Protein AF-A0A0K0DJY2-F1 (afdb_monomer)

InterPro domains:
  IPR002164 Nucleosome assembly protein [PF00956] (74-112)
  IPR002164 Nucleosome assembly protein [PTHR11875] (18-111)
  IPR037231 NAP-like superfamily [SSF143113] (9-152)

Secondary structure (DSSP, 8-state):
--------------PPPGGGTTS-HHHHHHHHHHHHHHHHHHHHHHHHHHHHHHHHHHHHHHHHHHHHHHHHHHTTSTTHHHHHHHTSTTTTTT--HHHHHHHTT-----PPPTTS---SSTTSSS-S-GGGHHHHHIIIIIITT-THHHHTS-------S------S---------------------

Nearest PDB structures (foldseek):
  7mto-assembly1_A-2  TM=8.518E-01  e=1.429E-09  Homo sapiens
  2e50-assembly1_A  TM=8.050E-01  e=6.938E-09  Homo sapiens
  5day-assembly1_A  TM=8.029E-01  e=2.828E-07  Arabidopsis thaliana
  6jqv-assembly1_B  TM=7.915E-01  e=1.145E-06  Arabidopsis thaliana
  7un3-assembly1_C  TM=6.245E-01  e=5.680E-03  Homo sapiens

Radius of gyration: 33.03 Å; Cα contacts (8 Å, |Δi|>4): 58; chains: 1; bounding box: 63×79×89 Å

pLDDT: mean 71.7, std 19.75, range [36.09, 98.38]

Organism: Angiostrongylus cantonensis (NCBI:txid6313)

Sequence (189 aa):
MSTGEPATKKSKTEALPEHLSGIPEETKKVLIEIDTVQNEIDSLNEKASEEILKVEQKYNLLRRPQYEKRCEMIKKIPNFWCTAFLNHPQLSSIIDESEEQALAHLSNIEKGDSSSPLSFFEWLSENVDPAHDDIAEVIKDDMWPNPLQYYLLPEMEETGDDFEELIEDEEGLEEVDDEGGSDGEENDA

Mean predicted aligned error: 17.09 Å

Structure (mmCIF, N/CA/C/O backbone):
data_AF-A0A0K0DJY2-F1
#
_entry.id   AF-A0A0K0DJY2-F1
#
loop_
_atom_site.group_PDB
_atom_site.id
_atom_site.type_symbol
_atom_site.label_atom_id
_atom_site.label_alt_id
_atom_site.label_comp_id
_atom_site.label_asym_id
_atom_site.label_entity_id
_atom_site.label_seq_id
_atom_site.pdbx_PDB_ins_code
_atom_site.Cartn_x
_atom_site.Cartn_y
_atom_site.Cartn_z
_atom_site.occupancy
_atom_site.B_iso_or_equiv
_atom_site.auth_seq_id
_atom_site.auth_comp_id
_atom_site.auth_asym_id
_atom_site.auth_atom_id
_atom_site.pdbx_PDB_model_num
ATOM 1 N N . MET A 1 1 ? -0.921 23.552 7.298 1.00 36.62 1 MET A N 1
ATOM 2 C CA . MET A 1 1 ? -0.566 22.842 8.546 1.00 36.62 1 MET A CA 1
ATOM 3 C C . MET A 1 1 ? -1.745 22.945 9.502 1.00 36.62 1 MET A C 1
ATOM 5 O O . MET A 1 1 ? -1.837 23.910 10.247 1.00 36.62 1 MET A O 1
ATOM 9 N N . SER A 1 2 ? -2.700 22.020 9.388 1.00 38.81 2 SER A N 1
ATOM 10 C CA . SER A 1 2 ? -3.849 21.948 10.293 1.00 38.81 2 SER A CA 1
ATOM 11 C C . SER A 1 2 ? -3.507 20.936 11.378 1.00 38.81 2 SER A C 1
ATOM 13 O O . SER A 1 2 ? -3.409 19.741 11.112 1.00 38.81 2 SER A O 1
ATOM 15 N N . THR A 1 3 ? -3.205 21.430 12.571 1.00 39.38 3 THR A N 1
ATOM 16 C CA . THR A 1 3 ? -2.992 20.616 13.764 1.00 39.38 3 THR A CA 1
ATOM 17 C C . THR A 1 3 ? -4.333 20.010 14.168 1.00 39.38 3 THR A C 1
ATOM 19 O O . THR A 1 3 ? -5.177 20.704 14.730 1.00 39.38 3 THR A O 1
ATOM 22 N N . GLY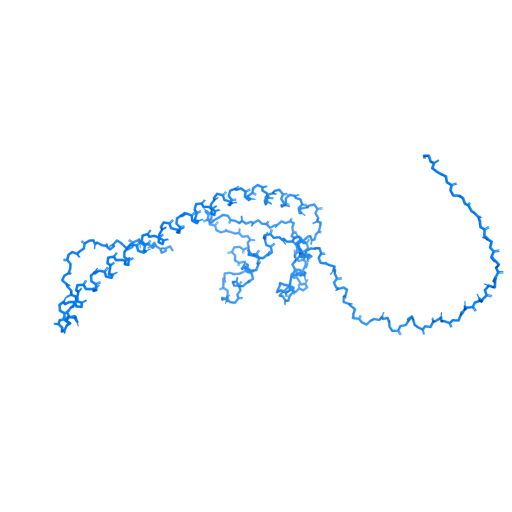 A 1 4 ? -4.547 18.734 13.851 1.00 38.50 4 GLY A N 1
ATOM 23 C CA . GLY A 1 4 ? -5.658 17.964 14.402 1.00 38.50 4 GLY A CA 1
ATOM 24 C C . GLY A 1 4 ? -5.405 17.713 15.883 1.00 38.50 4 GLY A C 1
ATOM 25 O O . GLY A 1 4 ? -4.655 16.809 16.241 1.00 38.50 4 GLY A O 1
ATOM 26 N N . GLU A 1 5 ? -5.976 18.553 16.743 1.00 36.09 5 GLU A N 1
ATOM 27 C CA . GLU A 1 5 ? -6.045 18.291 18.180 1.00 36.09 5 GLU A CA 1
ATOM 28 C C . GLU A 1 5 ? -6.798 16.972 18.431 1.00 36.09 5 GLU A C 1
ATOM 30 O O . GLU A 1 5 ? -7.874 16.768 17.859 1.00 36.09 5 GLU A O 1
ATOM 35 N N . PRO A 1 6 ? -6.309 16.082 19.314 1.00 41.38 6 PRO A N 1
ATOM 36 C CA . PRO A 1 6 ? -7.124 14.983 19.792 1.00 41.38 6 PRO A CA 1
ATOM 37 C C . PRO A 1 6 ? -8.189 15.567 20.722 1.00 41.38 6 PRO A C 1
ATOM 39 O O . PRO A 1 6 ? -7.884 16.208 21.734 1.00 41.38 6 PRO A O 1
ATOM 42 N N . ALA A 1 7 ? -9.455 15.362 20.363 1.00 43.91 7 ALA A N 1
ATOM 43 C CA . ALA A 1 7 ? -10.590 15.753 21.180 1.00 43.91 7 ALA A CA 1
ATOM 44 C C . ALA A 1 7 ? -10.550 14.991 22.512 1.00 43.91 7 ALA A C 1
ATOM 46 O O . ALA A 1 7 ? -11.035 13.871 22.645 1.00 43.91 7 ALA A O 1
ATOM 47 N N . THR A 1 8 ? -9.982 15.635 23.526 1.00 45.75 8 THR A N 1
ATOM 48 C CA . THR A 1 8 ? -10.087 15.240 24.926 1.00 45.75 8 THR A CA 1
ATOM 49 C C . THR A 1 8 ? -11.545 15.381 25.359 1.00 45.75 8 THR A C 1
ATOM 51 O O . THR A 1 8 ? -11.993 16.456 25.765 1.00 45.75 8 THR A O 1
ATOM 54 N N . LYS A 1 9 ? -12.323 14.296 25.288 1.00 47.84 9 LYS A N 1
ATOM 55 C CA . LYS A 1 9 ? -13.647 14.260 25.914 1.00 47.84 9 LYS A CA 1
ATOM 56 C C . LYS A 1 9 ? -13.528 13.790 27.357 1.00 47.84 9 LYS A C 1
ATOM 58 O O . LYS A 1 9 ? -13.400 12.622 27.690 1.00 47.84 9 LYS A O 1
ATOM 63 N N . LYS A 1 10 ? -13.506 14.829 28.185 1.00 46.41 10 LYS A N 1
ATOM 64 C CA . LYS A 1 10 ? -13.546 14.881 29.640 1.00 46.41 10 LYS A CA 1
ATOM 65 C C . LYS A 1 10 ? -14.592 13.925 30.211 1.00 46.41 10 LYS A C 1
ATOM 67 O O . LYS A 1 10 ? -15.755 13.972 29.826 1.00 46.41 10 LYS A O 1
ATOM 72 N N . SER A 1 11 ? -14.181 13.187 31.235 1.00 47.16 11 SER A N 1
ATOM 73 C CA . SER A 1 11 ? -15.045 12.660 32.286 1.00 47.16 11 SER A CA 1
ATOM 74 C C . SER A 1 11 ? -15.938 13.783 32.824 1.00 47.16 11 SER A C 1
ATOM 76 O O . SER A 1 11 ? -15.467 14.664 33.551 1.00 47.16 11 SER A O 1
ATOM 78 N N . LYS A 1 12 ? -17.214 13.787 32.437 1.00 44.16 12 LYS A N 1
ATOM 79 C CA . LYS A 1 12 ? -18.210 14.729 32.938 1.00 44.16 12 LYS A CA 1
ATOM 80 C C . LYS A 1 12 ? -19.395 13.930 33.452 1.00 44.16 12 LYS A C 1
ATOM 82 O O . LYS A 1 12 ? -20.110 13.285 32.699 1.00 44.16 12 LYS A O 1
ATOM 87 N N . THR A 1 13 ? -19.568 13.965 34.768 1.00 51.50 13 THR A N 1
ATOM 88 C CA . THR A 1 13 ? -20.833 13.659 35.432 1.00 51.50 13 THR A CA 1
ATOM 89 C C . THR A 1 13 ? -21.844 14.685 34.922 1.00 51.50 13 THR A C 1
ATOM 91 O O . THR A 1 13 ? -21.944 15.788 35.456 1.00 51.50 13 THR A O 1
ATOM 94 N N . GLU A 1 14 ? -22.486 14.391 33.797 1.00 48.84 14 GLU A N 1
ATOM 95 C CA . GLU A 1 14 ? -23.330 15.329 33.068 1.00 48.84 14 GLU A CA 1
ATOM 96 C C . GLU A 1 14 ? -24.769 14.824 33.113 1.00 48.84 14 GLU A C 1
ATOM 98 O O . GLU A 1 14 ? -25.059 13.682 32.763 1.00 48.84 14 GLU A O 1
ATOM 103 N N . ALA A 1 15 ? -25.661 15.665 33.635 1.00 59.16 15 ALA A N 1
ATOM 104 C CA . ALA A 1 15 ? -27.086 15.392 33.659 1.00 59.16 15 ALA A CA 1
ATOM 105 C C . ALA A 1 15 ? -27.570 15.018 32.249 1.00 59.16 15 ALA A C 1
ATOM 107 O O . ALA A 1 15 ? -27.196 15.671 31.273 1.00 59.16 15 ALA A O 1
ATOM 108 N N . LEU A 1 16 ? -28.392 13.967 32.166 1.00 57.66 16 LEU A N 1
ATOM 109 C CA . LEU A 1 16 ? -28.995 13.490 30.921 1.00 57.66 16 LEU A CA 1
ATOM 110 C C . LEU A 1 16 ? -29.594 14.674 30.132 1.00 57.66 16 LEU A C 1
ATOM 112 O O . LEU A 1 16 ? -30.302 15.491 30.727 1.00 57.66 16 LEU A O 1
ATOM 116 N N . PRO A 1 17 ? -29.327 14.785 28.819 1.00 67.38 17 PRO A N 1
ATOM 117 C CA . PRO A 1 17 ? -29.752 15.932 28.020 1.00 67.38 17 PRO A CA 1
ATOM 118 C C . PRO A 1 17 ? -31.276 16.152 28.072 1.00 67.38 17 PRO A C 1
ATOM 120 O O . PRO A 1 17 ? -32.047 15.192 28.055 1.00 67.38 17 PRO A O 1
ATOM 123 N N . GLU A 1 18 ? -31.717 17.420 28.103 1.00 62.16 18 GLU A N 1
ATOM 124 C CA . GLU A 1 18 ? -33.113 17.839 28.379 1.00 62.16 18 GLU A CA 1
ATOM 125 C C . GLU A 1 18 ? -34.179 17.161 27.494 1.00 62.16 18 GLU A C 1
ATOM 127 O O . GLU A 1 18 ? -35.322 16.978 27.922 1.00 62.16 18 GLU A O 1
ATOM 132 N N . HIS A 1 19 ? -33.809 16.721 26.286 1.00 68.50 19 HIS A N 1
ATOM 133 C CA . HIS A 1 19 ? -34.694 15.999 25.365 1.00 68.50 19 HIS A CA 1
ATOM 134 C C . HIS A 1 19 ? -35.127 14.604 25.862 1.00 68.50 19 HIS A C 1
ATOM 136 O O . HIS A 1 19 ? -36.096 14.048 25.351 1.00 68.50 19 HIS A O 1
ATOM 142 N N . LEU A 1 20 ? -34.457 14.046 26.877 1.00 63.00 20 LEU A N 1
ATOM 143 C CA . LEU A 1 20 ? -34.788 12.755 27.497 1.00 63.00 20 LEU A CA 1
ATOM 144 C C . LEU A 1 20 ? -35.737 12.905 28.706 1.00 63.00 20 LEU A C 1
ATOM 146 O O . LEU A 1 20 ? -36.032 11.925 29.393 1.00 63.00 20 LEU A O 1
ATOM 150 N N . SER A 1 21 ? -36.222 14.121 28.994 1.00 66.50 21 SER A N 1
ATOM 151 C CA . SER A 1 21 ? -37.055 14.434 30.170 1.00 66.50 21 SER A CA 1
ATOM 152 C C . SER A 1 21 ? -38.396 13.685 30.224 1.00 66.50 21 SER A C 1
ATOM 154 O O . SER A 1 21 ? -38.937 13.504 31.313 1.00 66.50 21 SER A O 1
ATOM 156 N N . GLY A 1 22 ? -38.900 13.191 29.087 1.00 76.19 22 GLY A N 1
ATOM 157 C CA . GLY A 1 22 ? -40.121 12.375 28.990 1.00 76.19 22 GLY A CA 1
ATOM 158 C C . GLY A 1 22 ? -39.898 10.859 28.912 1.00 76.19 22 GLY A C 1
ATOM 159 O O . GLY A 1 22 ? -40.861 10.112 28.747 1.00 76.19 22 GLY A O 1
ATOM 160 N N . ILE A 1 23 ? -38.650 10.390 28.986 1.00 81.31 23 ILE A N 1
ATOM 161 C CA . ILE A 1 23 ? -38.315 8.973 28.812 1.00 81.31 23 ILE A CA 1
ATOM 162 C C . ILE A 1 23 ? -38.462 8.223 30.145 1.00 81.31 23 ILE A C 1
ATOM 164 O O . ILE A 1 23 ? -38.009 8.739 31.175 1.00 81.31 23 ILE A O 1
ATOM 168 N N . PRO A 1 24 ? -39.056 7.010 30.150 1.00 89.75 24 PRO A N 1
ATOM 169 C CA . PRO A 1 24 ? -39.145 6.181 31.345 1.00 89.75 24 PRO A CA 1
ATOM 170 C C . PRO A 1 24 ? -37.776 5.976 31.998 1.00 89.75 24 PRO A C 1
ATOM 172 O O . PRO A 1 24 ? -36.778 5.746 31.317 1.00 89.75 24 PRO A O 1
ATOM 175 N N . GLU A 1 25 ? -37.735 6.015 33.328 1.00 86.12 25 GLU A N 1
ATOM 176 C CA . GLU A 1 25 ? -36.481 5.891 34.083 1.00 86.12 25 GLU A CA 1
ATOM 177 C C . GLU A 1 25 ? -35.744 4.578 33.785 1.00 86.12 25 GLU A C 1
ATOM 179 O O . GLU A 1 25 ? -34.518 4.537 33.733 1.00 86.12 25 GLU A O 1
ATOM 184 N N . GLU A 1 26 ? -36.501 3.521 33.496 1.00 89.12 26 GLU A N 1
ATOM 185 C CA . GLU A 1 26 ? -35.954 2.232 33.087 1.00 89.12 26 GLU A CA 1
ATOM 186 C C . GLU A 1 26 ? -35.217 2.310 31.745 1.00 89.12 26 GLU A C 1
ATOM 188 O O . GLU A 1 26 ? -34.114 1.793 31.603 1.00 89.12 26 GLU A O 1
ATOM 193 N N . THR A 1 27 ? -35.765 3.040 30.772 1.00 89.19 27 THR A N 1
ATOM 194 C CA . THR A 1 27 ? -35.109 3.251 29.477 1.00 89.19 27 THR A CA 1
ATOM 195 C C . THR A 1 27 ? -33.831 4.077 29.628 1.00 89.19 27 THR A C 1
ATOM 197 O O . THR A 1 27 ? -32.849 3.792 28.952 1.00 89.19 27 THR A O 1
ATOM 200 N N . LYS A 1 28 ? -33.788 5.059 30.540 1.00 86.38 28 LYS A N 1
ATOM 201 C CA . LYS A 1 28 ? -32.557 5.824 30.813 1.00 86.38 28 LYS A CA 1
ATOM 202 C C . LYS A 1 28 ? -31.442 4.945 31.376 1.00 86.38 28 LYS A C 1
ATOM 204 O O . LYS A 1 28 ? -30.298 5.109 30.968 1.00 86.38 28 LYS A O 1
ATOM 209 N N . LYS A 1 29 ? -31.764 4.007 32.274 1.00 89.81 29 LYS A N 1
ATOM 210 C CA . LYS A 1 29 ? -30.779 3.039 32.786 1.00 89.81 29 LYS A CA 1
ATOM 211 C C . LYS A 1 29 ? -30.217 2.174 31.666 1.00 89.81 29 LYS A C 1
ATOM 213 O O . LYS A 1 29 ? -29.003 2.085 31.536 1.00 89.81 29 LYS A O 1
ATOM 218 N N . VAL A 1 30 ? -31.088 1.633 30.812 1.00 93.25 30 VAL A N 1
ATOM 219 C CA . VAL A 1 30 ? -30.668 0.839 29.647 1.00 93.25 30 VAL A CA 1
ATOM 220 C C . VAL A 1 30 ? -29.765 1.654 28.715 1.00 93.25 30 VAL A C 1
ATOM 222 O O . VAL A 1 30 ? -28.767 1.136 28.232 1.00 93.25 30 VAL A O 1
ATOM 225 N N . LEU A 1 31 ? -30.053 2.940 28.492 1.00 89.62 31 LEU A N 1
ATOM 226 C CA . LEU A 1 31 ? -29.189 3.809 27.682 1.00 89.62 31 LEU A CA 1
ATOM 227 C C . LEU A 1 31 ? -27.795 4.008 28.300 1.00 89.62 31 LEU A C 1
ATOM 229 O O . LEU A 1 31 ? -26.814 4.018 27.563 1.00 89.62 31 LEU A O 1
ATOM 233 N N . ILE A 1 32 ? -27.692 4.132 29.627 1.00 90.06 32 ILE A N 1
ATOM 234 C CA . ILE A 1 32 ? -26.399 4.219 30.332 1.00 90.06 32 ILE A CA 1
ATOM 235 C C . ILE A 1 32 ? -25.623 2.900 30.213 1.00 90.06 32 ILE A C 1
ATOM 237 O O . ILE A 1 32 ? -24.408 2.905 30.014 1.00 90.06 32 ILE A O 1
ATOM 241 N N . GLU A 1 33 ? -26.314 1.764 30.313 1.00 95.25 33 GLU A N 1
ATOM 242 C CA . GLU A 1 33 ? -25.700 0.448 30.115 1.00 95.25 33 GLU A CA 1
ATOM 243 C C . GLU A 1 33 ? -25.197 0.277 28.675 1.00 95.25 33 GLU A C 1
ATOM 245 O O . GLU A 1 33 ? -24.072 -0.174 28.474 1.00 95.25 33 GLU A O 1
ATOM 250 N N . ILE A 1 34 ? -25.972 0.714 27.675 1.00 96.38 34 ILE A N 1
ATOM 251 C CA . ILE A 1 34 ? -25.544 0.728 26.268 1.00 96.38 34 ILE A CA 1
ATOM 252 C C . ILE A 1 34 ? -24.308 1.612 26.081 1.00 96.38 34 ILE A C 1
ATOM 254 O O . ILE A 1 34 ? -23.366 1.181 25.427 1.00 96.38 34 ILE A O 1
ATOM 258 N N . ASP A 1 35 ? -24.284 2.817 26.655 1.00 94.56 35 ASP A N 1
ATOM 259 C CA . ASP A 1 35 ? -23.118 3.708 26.581 1.00 94.56 35 ASP A CA 1
ATOM 260 C C . ASP A 1 35 ? -21.870 3.053 27.191 1.00 94.56 35 ASP A C 1
ATOM 262 O O . ASP A 1 35 ? -20.790 3.085 26.607 1.00 94.56 35 ASP A O 1
ATOM 266 N N . THR A 1 36 ? -22.034 2.359 28.320 1.00 95.38 36 THR A N 1
ATOM 267 C CA . THR A 1 36 ? -20.949 1.595 28.952 1.00 95.38 36 THR A CA 1
ATOM 268 C C . THR A 1 36 ? -20.398 0.528 28.004 1.00 95.38 36 THR A C 1
ATOM 270 O O . THR A 1 36 ? -19.189 0.464 27.796 1.00 95.38 36 THR A O 1
ATOM 273 N N . VAL A 1 37 ? -21.273 -0.258 27.370 1.00 98.06 37 VAL A N 1
ATOM 274 C CA . VAL A 1 37 ? -20.873 -1.279 26.387 1.00 98.06 37 VAL A CA 1
ATOM 275 C C . VAL A 1 37 ? -20.220 -0.651 25.149 1.00 98.06 37 VAL A C 1
ATOM 277 O O . VAL A 1 37 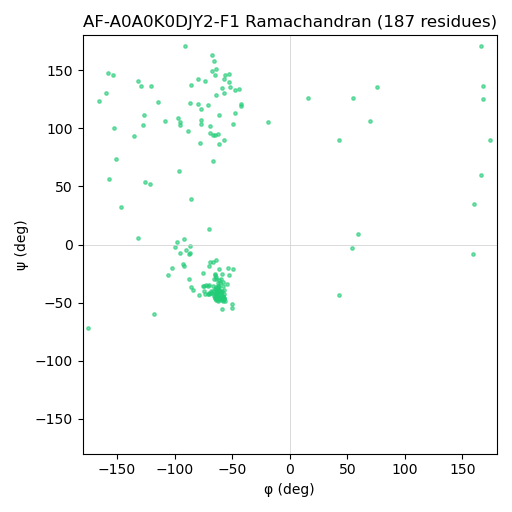? -19.232 -1.184 24.649 1.00 98.06 37 VAL A O 1
ATOM 280 N N . GLN A 1 38 ? -20.714 0.492 24.665 1.00 98.19 38 GLN A N 1
ATOM 281 C CA . GLN A 1 38 ? -20.117 1.194 23.523 1.00 98.19 38 GLN A CA 1
ATOM 282 C C . GLN A 1 38 ? -18.696 1.677 23.825 1.00 98.19 38 GLN A C 1
ATOM 284 O O . GLN A 1 38 ? -17.808 1.487 22.999 1.00 98.19 38 GLN A O 1
ATOM 289 N N . ASN A 1 39 ? -18.444 2.194 25.031 1.00 97.38 39 ASN A N 1
ATOM 290 C CA . ASN A 1 39 ? -17.091 2.562 25.457 1.00 97.38 39 ASN A CA 1
ATOM 291 C C . ASN A 1 39 ? -16.139 1.348 25.477 1.00 97.38 39 ASN A C 1
ATOM 293 O O . ASN A 1 39 ? -14.962 1.467 25.127 1.00 97.38 39 ASN A O 1
ATOM 297 N N . GLU A 1 40 ? -16.631 0.167 25.866 1.00 98.12 40 GLU A N 1
ATOM 298 C CA . GLU A 1 40 ? -15.846 -1.073 25.809 1.00 98.12 40 GLU A CA 1
ATOM 299 C C . GLU A 1 40 ? -15.549 -1.502 24.363 1.00 98.12 40 GLU A C 1
ATOM 301 O O . GLU A 1 40 ? -14.414 -1.878 24.060 1.00 98.12 40 GLU A O 1
ATOM 306 N N . ILE A 1 41 ? -16.532 -1.402 23.461 1.00 97.88 41 ILE A N 1
ATOM 307 C CA . ILE A 1 41 ? -16.368 -1.682 22.025 1.00 97.88 41 ILE A CA 1
ATOM 308 C C . ILE A 1 41 ? -15.336 -0.739 21.402 1.00 97.88 41 ILE A C 1
ATOM 310 O O . ILE A 1 41 ? -14.430 -1.199 20.705 1.00 97.88 41 ILE A O 1
ATOM 314 N N . ASP A 1 42 ? -15.419 0.557 21.688 1.00 98.00 42 ASP A N 1
ATOM 315 C CA . ASP A 1 42 ? -14.475 1.547 21.172 1.00 98.00 42 ASP A CA 1
ATOM 316 C C . ASP A 1 42 ? -13.050 1.268 21.669 1.00 98.00 42 ASP A C 1
ATOM 318 O O . ASP A 1 42 ? -12.104 1.298 20.879 1.00 98.00 42 ASP A O 1
ATOM 322 N N . SER A 1 43 ? -12.888 0.878 22.940 1.00 98.12 43 SER A N 1
ATOM 323 C CA . SER A 1 43 ? -11.584 0.462 23.476 1.00 98.12 43 SER A CA 1
ATOM 324 C C . SER A 1 43 ? -11.028 -0.786 22.779 1.00 98.12 43 SER A C 1
ATOM 326 O O . SER A 1 43 ? -9.816 -0.895 22.572 1.00 98.12 43 SER A O 1
ATOM 328 N N . LEU A 1 44 ? -11.883 -1.745 22.409 1.00 98.38 44 LEU A N 1
ATOM 329 C CA . LEU A 1 44 ? -11.468 -2.917 21.634 1.00 98.38 44 LEU A CA 1
ATOM 330 C C . LEU A 1 44 ? -11.063 -2.536 20.203 1.00 98.38 44 LEU A C 1
ATOM 332 O O . LEU A 1 44 ? -10.041 -3.025 19.721 1.00 98.38 44 LEU A O 1
ATOM 336 N N . ASN A 1 45 ? -11.806 -1.640 19.551 1.00 97.50 45 ASN A N 1
ATOM 337 C CA . ASN A 1 45 ? -11.487 -1.139 18.211 1.00 97.50 45 ASN A CA 1
ATOM 338 C C . ASN A 1 45 ? -10.157 -0.372 18.184 1.00 97.50 45 ASN A C 1
ATOM 340 O O . ASN A 1 45 ? -9.368 -0.538 17.250 1.00 97.50 45 ASN A O 1
ATOM 344 N N . GLU A 1 46 ? -9.875 0.427 19.215 1.00 98.19 46 GLU A N 1
ATOM 345 C CA . GLU A 1 46 ? -8.598 1.130 19.364 1.00 98.19 46 GLU A CA 1
ATOM 346 C C . GLU A 1 46 ? -7.435 0.137 19.493 1.00 98.19 46 GLU A C 1
ATOM 348 O O . GLU A 1 46 ? -6.471 0.211 18.730 1.00 98.19 46 GLU A O 1
ATOM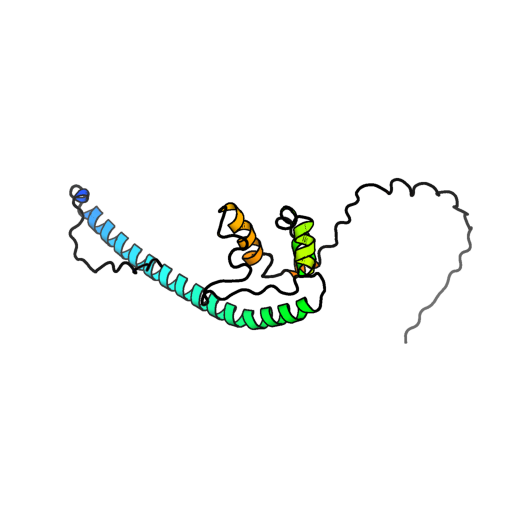 353 N N . LYS A 1 47 ? -7.562 -0.870 20.370 1.00 98.12 47 LYS A N 1
ATOM 354 C CA . LYS A 1 47 ? -6.546 -1.929 20.523 1.00 98.12 47 LYS A CA 1
ATOM 355 C C . LYS A 1 47 ? -6.310 -2.698 19.225 1.00 98.12 47 LYS A C 1
ATOM 357 O O . LYS A 1 47 ? -5.160 -2.924 18.854 1.00 98.12 47 LYS A O 1
ATOM 362 N N . ALA A 1 48 ? -7.376 -3.069 18.518 1.00 97.88 48 ALA A N 1
ATOM 363 C CA . ALA A 1 48 ? -7.268 -3.750 17.232 1.00 97.88 48 ALA A CA 1
ATOM 364 C C . ALA A 1 48 ? -6.534 -2.881 16.198 1.00 97.88 48 ALA A C 1
ATOM 366 O O . ALA A 1 48 ? -5.627 -3.359 15.517 1.00 97.88 48 ALA A O 1
ATOM 367 N N . SER A 1 49 ? -6.871 -1.591 16.127 1.00 96.88 49 SER A N 1
ATOM 368 C CA . SER A 1 49 ? -6.222 -0.637 15.222 1.00 96.88 49 SER A CA 1
ATOM 369 C C . SER A 1 49 ? -4.729 -0.481 15.533 1.00 96.88 49 SER A C 1
ATOM 371 O O . SER A 1 49 ? -3.902 -0.479 14.620 1.00 96.88 49 SER A O 1
ATOM 373 N N . GLU A 1 50 ? -4.351 -0.423 16.815 1.00 96.69 50 GLU A N 1
ATOM 374 C CA . GLU A 1 50 ? -2.945 -0.396 17.228 1.00 96.69 50 GLU A CA 1
ATOM 375 C C . GLU A 1 50 ? -2.184 -1.673 16.855 1.00 96.69 50 GLU A C 1
ATOM 377 O O . GLU A 1 50 ? -1.021 -1.605 16.450 1.00 96.69 50 GLU A O 1
ATOM 382 N N . GLU A 1 51 ? -2.793 -2.844 17.037 1.00 97.94 51 GLU A N 1
ATOM 383 C CA . GLU A 1 51 ? -2.169 -4.122 16.691 1.00 97.94 51 GLU A CA 1
ATOM 384 C C . GLU A 1 51 ? -1.957 -4.247 15.182 1.00 97.94 51 GLU A C 1
ATOM 386 O O . GLU A 1 51 ? -0.852 -4.594 14.753 1.00 97.94 51 GLU A O 1
ATOM 391 N N . ILE A 1 52 ? -2.960 -3.878 14.378 1.00 93.69 52 ILE A N 1
ATOM 392 C CA . ILE A 1 52 ? -2.849 -3.809 12.914 1.00 93.69 52 ILE A CA 1
ATOM 393 C C . ILE A 1 52 ? -1.702 -2.875 12.521 1.00 93.69 52 ILE A C 1
ATOM 395 O O . ILE A 1 52 ? -0.843 -3.261 11.727 1.00 93.69 52 ILE A O 1
ATOM 399 N N . LEU A 1 53 ? -1.622 -1.685 13.124 1.00 87.44 53 LEU A N 1
ATOM 400 C CA . LEU A 1 53 ? -0.556 -0.727 12.836 1.00 87.44 53 LEU A CA 1
ATOM 401 C C . LEU A 1 53 ? 0.834 -1.280 13.189 1.00 87.44 53 LEU A C 1
ATOM 403 O O . LEU A 1 53 ? 1.768 -1.139 12.400 1.00 87.44 53 LEU A O 1
ATOM 407 N N . LYS A 1 54 ? 0.987 -1.943 14.342 1.00 92.88 54 LYS A N 1
ATOM 408 C CA . LYS A 1 54 ? 2.258 -2.570 14.758 1.00 92.88 54 LYS A CA 1
ATOM 409 C C . LYS A 1 54 ? 2.682 -3.676 13.788 1.00 92.88 54 LYS A C 1
ATOM 411 O O . LYS A 1 54 ? 3.865 -3.783 13.455 1.00 92.88 54 LYS A O 1
ATOM 416 N N . VAL A 1 55 ? 1.735 -4.491 13.323 1.00 93.50 55 VAL A N 1
ATOM 417 C CA . VAL A 1 55 ? 1.986 -5.533 12.316 1.00 93.50 55 VAL A CA 1
ATOM 418 C C . VAL A 1 55 ? 2.411 -4.904 10.989 1.00 93.50 55 VAL A C 1
ATOM 420 O O . VAL A 1 55 ? 3.440 -5.295 10.437 1.00 93.50 55 VAL A O 1
ATOM 423 N N . GLU A 1 56 ? 1.686 -3.893 10.517 1.00 82.56 56 GLU A N 1
ATOM 424 C CA . GLU A 1 56 ? 1.975 -3.195 9.263 1.00 82.56 56 GLU A CA 1
ATOM 425 C C . GLU A 1 56 ? 3.360 -2.528 9.297 1.00 82.56 56 GLU A C 1
ATOM 427 O O . GLU A 1 56 ? 4.170 -2.724 8.391 1.00 82.56 56 GLU A O 1
ATOM 432 N N . GLN A 1 57 ? 3.706 -1.830 10.385 1.00 78.19 57 GLN A N 1
ATOM 433 C CA . GLN A 1 57 ? 5.039 -1.250 10.596 1.00 78.19 57 GLN A CA 1
ATOM 434 C C . GLN A 1 57 ? 6.144 -2.313 10.565 1.00 78.19 57 GLN A C 1
ATOM 436 O O . GLN A 1 57 ? 7.150 -2.145 9.869 1.00 78.19 57 GLN A O 1
ATOM 441 N N . LYS A 1 58 ? 5.951 -3.434 11.274 1.00 92.69 58 LYS A N 1
ATOM 442 C CA . LYS A 1 58 ? 6.906 -4.550 11.285 1.00 92.69 58 LYS A CA 1
ATOM 443 C C . LYS A 1 58 ? 7.147 -5.085 9.873 1.00 92.69 58 LYS A C 1
ATOM 445 O O . LYS A 1 58 ? 8.299 -5.257 9.477 1.00 92.69 58 LYS A O 1
ATOM 450 N N . TYR A 1 59 ? 6.089 -5.352 9.110 1.00 90.12 59 TYR A N 1
ATOM 451 C CA . TYR A 1 59 ? 6.230 -5.901 7.761 1.00 90.12 59 TYR A CA 1
ATOM 452 C C . TYR A 1 59 ? 6.682 -4.866 6.733 1.00 90.12 59 TYR A C 1
ATOM 454 O O . TYR A 1 59 ? 7.321 -5.241 5.756 1.00 90.12 59 TYR A O 1
ATOM 462 N N . ASN A 1 60 ? 6.451 -3.572 6.950 1.00 76.81 60 ASN A N 1
ATOM 463 C CA . ASN A 1 60 ? 7.061 -2.518 6.140 1.00 76.81 60 ASN A CA 1
ATOM 464 C C . ASN A 1 60 ? 8.585 -2.506 6.278 1.00 76.81 60 ASN A C 1
ATOM 466 O O . ASN A 1 60 ? 9.281 -2.512 5.263 1.00 76.81 60 ASN A O 1
ATOM 470 N N . LEU A 1 61 ? 9.109 -2.615 7.502 1.00 81.75 61 LEU A N 1
ATOM 471 C CA . LEU A 1 61 ? 10.555 -2.720 7.734 1.00 81.75 61 LEU A CA 1
ATOM 472 C C . LEU A 1 61 ? 11.162 -3.973 7.089 1.00 81.75 61 LEU A C 1
ATOM 474 O O . LEU A 1 61 ? 12.252 -3.906 6.529 1.00 81.75 61 LEU A O 1
ATOM 478 N N . LEU A 1 62 ? 10.456 -5.108 7.138 1.00 88.25 62 LEU A N 1
ATOM 479 C CA . LEU A 1 62 ? 10.917 -6.357 6.521 1.00 88.25 62 LEU A CA 1
ATOM 480 C C . LEU A 1 62 ? 10.823 -6.340 4.986 1.00 88.25 62 LEU A C 1
ATOM 482 O O . LEU A 1 62 ? 11.688 -6.911 4.321 1.00 88.25 62 LEU A O 1
ATOM 486 N N . ARG A 1 63 ? 9.799 -5.686 4.417 1.00 89.56 63 ARG A N 1
ATOM 487 C CA . ARG A 1 63 ? 9.621 -5.533 2.963 1.00 89.56 63 ARG A CA 1
ATOM 488 C C . ARG A 1 63 ? 10.656 -4.590 2.355 1.00 89.56 63 ARG A C 1
ATOM 490 O O . ARG A 1 63 ? 11.117 -4.857 1.249 1.00 89.56 63 ARG A O 1
ATOM 497 N N . ARG A 1 64 ? 11.067 -3.535 3.070 1.00 82.00 64 ARG A N 1
ATOM 498 C CA . ARG A 1 64 ? 11.985 -2.505 2.554 1.00 82.00 64 ARG A CA 1
ATOM 499 C C . ARG A 1 64 ? 13.270 -3.057 1.909 1.00 82.00 64 ARG A C 1
ATOM 501 O O . ARG A 1 64 ? 13.466 -2.778 0.730 1.00 82.00 64 ARG A O 1
ATOM 508 N N . PRO A 1 65 ? 14.090 -3.903 2.568 1.00 87.88 65 PRO A N 1
ATOM 509 C CA . PRO A 1 65 ? 15.302 -4.439 1.939 1.00 87.88 65 PRO A CA 1
ATOM 510 C C . PRO A 1 65 ? 15.011 -5.344 0.731 1.00 87.88 65 PRO A C 1
ATOM 512 O O . PRO A 1 65 ? 15.846 -5.469 -0.162 1.00 87.88 65 PRO A O 1
ATOM 515 N N . GLN A 1 66 ? 13.834 -5.981 0.674 1.00 90.75 66 GLN A N 1
ATOM 516 C CA . GLN A 1 66 ? 13.438 -6.784 -0.486 1.00 90.75 66 GLN A CA 1
ATOM 517 C C . GLN A 1 66 ? 13.039 -5.897 -1.666 1.00 90.75 66 GLN A C 1
ATOM 519 O O . GLN A 1 66 ? 13.419 -6.193 -2.797 1.00 90.75 66 GLN A O 1
ATOM 524 N N . TYR A 1 67 ? 12.329 -4.795 -1.411 1.00 86.12 67 TYR A N 1
ATOM 525 C CA . TYR A 1 67 ? 12.023 -3.806 -2.441 1.00 86.12 67 TYR A CA 1
ATOM 526 C C . TYR A 1 67 ? 13.283 -3.122 -2.961 1.00 86.12 67 TYR A C 1
ATOM 528 O O . TYR A 1 67 ? 13.455 -3.058 -4.171 1.00 86.12 67 TYR A O 1
ATOM 536 N N . GLU A 1 68 ? 14.205 -2.721 -2.083 1.00 82.44 68 GLU A N 1
ATOM 537 C CA . GLU A 1 68 ? 15.511 -2.177 -2.480 1.00 82.44 68 GLU A CA 1
ATOM 538 C C . GLU A 1 68 ? 16.263 -3.172 -3.383 1.00 82.44 68 GLU A C 1
ATOM 540 O O . GLU A 1 68 ? 16.694 -2.828 -4.484 1.00 82.44 68 GLU A O 1
ATOM 545 N N . LYS A 1 69 ? 16.336 -4.451 -2.984 1.00 92.00 69 LYS A N 1
ATOM 546 C CA . LYS A 1 69 ? 16.945 -5.507 -3.805 1.00 92.00 69 LYS A CA 1
ATOM 547 C C . LYS A 1 69 ? 16.245 -5.672 -5.158 1.00 92.00 69 LYS A C 1
ATOM 549 O O . LYS A 1 69 ? 16.923 -5.848 -6.167 1.00 92.00 69 LYS A O 1
ATOM 554 N N . ARG A 1 70 ? 14.909 -5.624 -5.193 1.00 94.56 70 ARG A N 1
ATOM 555 C CA . ARG A 1 70 ? 14.121 -5.700 -6.431 1.00 94.56 70 ARG A CA 1
ATOM 556 C C . ARG A 1 70 ? 14.433 -4.520 -7.353 1.00 94.56 70 ARG A C 1
ATOM 558 O O . ARG A 1 70 ? 14.671 -4.751 -8.533 1.00 94.56 70 ARG A O 1
ATOM 565 N N . CYS A 1 71 ? 14.498 -3.298 -6.827 1.00 86.19 71 CYS A N 1
ATOM 566 C CA . CYS A 1 71 ? 14.858 -2.097 -7.586 1.00 86.19 71 CYS A CA 1
ATOM 567 C C . CYS A 1 71 ? 16.247 -2.230 -8.231 1.00 86.19 71 CYS A C 1
ATOM 569 O O . CYS A 1 71 ? 16.400 -1.976 -9.422 1.00 86.19 71 CYS A O 1
ATOM 571 N N . GLU A 1 72 ? 17.244 -2.732 -7.496 1.00 90.38 72 GLU A N 1
ATOM 572 C CA . GLU A 1 72 ? 18.590 -2.985 -8.040 1.00 90.38 72 GLU A CA 1
ATOM 573 C C . GLU A 1 72 ? 18.623 -4.055 -9.145 1.00 90.38 72 GLU A C 1
ATOM 575 O O . GLU A 1 72 ? 19.500 -4.039 -10.011 1.00 90.38 72 GLU A O 1
ATOM 580 N N . MET A 1 73 ? 17.687 -5.007 -9.129 1.00 93.50 73 MET A N 1
ATOM 581 C CA . MET A 1 73 ? 17.545 -5.997 -10.199 1.00 93.50 73 MET A CA 1
ATOM 582 C C . MET A 1 73 ? 16.831 -5.406 -11.415 1.00 93.50 73 MET A C 1
ATOM 584 O O . MET A 1 73 ? 17.303 -5.599 -12.532 1.00 93.50 73 MET A O 1
ATOM 588 N N . ILE A 1 74 ? 15.754 -4.648 -11.196 1.00 91.38 74 ILE A N 1
ATOM 589 C CA . ILE A 1 74 ? 14.974 -3.995 -12.255 1.00 91.38 74 ILE A CA 1
ATOM 590 C C . ILE A 1 74 ? 15.835 -3.016 -13.059 1.00 91.38 74 ILE A C 1
ATOM 592 O O . ILE A 1 74 ? 15.768 -3.037 -14.281 1.00 91.38 74 ILE A O 1
ATOM 596 N N . LYS A 1 75 ? 16.728 -2.247 -12.416 1.00 89.94 75 LYS A N 1
ATOM 597 C CA . LYS A 1 75 ? 17.662 -1.320 -13.095 1.00 89.94 75 LYS A CA 1
ATOM 598 C C . LYS A 1 75 ? 18.519 -1.973 -14.191 1.00 89.94 75 LYS A C 1
ATOM 600 O O . LYS A 1 75 ? 19.079 -1.272 -15.028 1.00 89.94 75 LYS A O 1
ATOM 605 N N . LYS A 1 76 ? 18.674 -3.301 -14.168 1.00 93.88 76 LYS A N 1
ATOM 606 C CA . LYS A 1 76 ? 19.462 -4.068 -15.149 1.00 93.88 76 LYS A CA 1
ATOM 607 C C . LYS A 1 76 ? 18.651 -4.479 -16.378 1.00 93.88 76 LYS A C 1
ATOM 609 O O . LYS A 1 76 ? 19.236 -5.020 -17.311 1.00 93.88 76 LYS A O 1
ATOM 614 N N . ILE A 1 77 ? 17.338 -4.267 -16.357 1.00 91.31 77 ILE A N 1
ATOM 615 C CA . ILE A 1 77 ? 16.405 -4.613 -17.424 1.00 91.31 77 ILE A CA 1
ATOM 616 C C . ILE A 1 77 ? 15.963 -3.298 -18.082 1.00 91.31 77 ILE A C 1
ATOM 618 O O . ILE A 1 77 ? 15.214 -2.533 -17.469 1.00 91.31 77 ILE A O 1
ATOM 622 N N . PRO A 1 78 ? 16.440 -2.992 -19.301 1.00 90.88 78 PRO A N 1
ATOM 623 C CA . PRO A 1 78 ? 15.972 -1.829 -20.048 1.00 90.88 78 PRO A CA 1
ATOM 624 C C . PRO A 1 78 ? 14.454 -1.872 -20.241 1.00 90.88 78 PRO A C 1
ATOM 626 O O . PRO A 1 78 ? 13.889 -2.950 -20.403 1.00 90.88 78 PRO A O 1
ATOM 629 N N . ASN A 1 79 ? 13.807 -0.706 -20.230 1.00 88.06 79 ASN A N 1
ATOM 630 C CA . ASN A 1 79 ? 12.368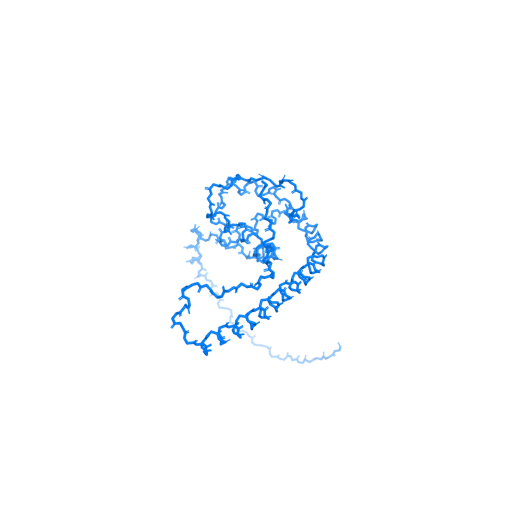 -0.532 -20.472 1.00 88.06 79 ASN A CA 1
ATOM 631 C C . ASN A 1 79 ? 11.418 -1.267 -19.513 1.00 88.06 79 ASN A C 1
ATOM 633 O O . ASN A 1 79 ? 10.215 -1.235 -19.740 1.00 88.06 79 ASN A O 1
ATOM 637 N N . PHE A 1 80 ? 11.903 -1.862 -18.416 1.00 93.31 80 PHE A N 1
ATOM 638 C CA . PHE A 1 80 ? 11.065 -2.666 -17.519 1.00 93.31 80 PHE A CA 1
ATOM 639 C C . PHE A 1 80 ? 9.776 -1.961 -17.085 1.00 93.31 80 PHE A C 1
ATOM 641 O O . PHE A 1 80 ? 8.690 -2.521 -17.202 1.00 93.31 80 PHE A O 1
ATOM 648 N N . TRP A 1 81 ? 9.892 -0.730 -16.581 1.00 90.50 81 TRP A N 1
ATOM 649 C CA . TRP A 1 81 ? 8.727 0.015 -16.107 1.00 90.50 81 TRP A CA 1
ATOM 650 C C . TRP A 1 81 ? 7.823 0.468 -17.249 1.00 90.50 81 TRP A C 1
ATOM 652 O O . TRP A 1 81 ? 6.612 0.415 -17.084 1.00 90.50 81 TRP A O 1
ATOM 662 N N . CYS A 1 82 ? 8.391 0.838 -18.401 1.00 88.25 82 CYS A N 1
ATOM 663 C CA . CYS A 1 82 ? 7.617 1.179 -19.593 1.00 88.25 82 CYS A CA 1
ATOM 664 C C . CYS A 1 82 ? 6.742 -0.007 -20.029 1.00 88.25 82 CYS A C 1
ATOM 666 O O . CYS A 1 82 ? 5.519 0.098 -20.024 1.00 88.25 82 CYS A O 1
ATOM 668 N N . THR A 1 83 ? 7.350 -1.176 -20.254 1.00 90.31 83 THR A N 1
ATOM 669 C CA . THR A 1 83 ? 6.637 -2.409 -20.617 1.00 90.31 83 THR A CA 1
ATOM 670 C C . THR A 1 83 ? 5.597 -2.797 -19.564 1.00 90.31 83 THR A C 1
ATOM 672 O O . THR A 1 83 ? 4.460 -3.110 -19.895 1.00 90.31 83 THR A O 1
ATOM 675 N N . ALA A 1 84 ? 5.945 -2.739 -18.273 1.00 91.50 84 ALA A N 1
ATOM 676 C CA . ALA A 1 84 ? 5.005 -3.082 -17.208 1.00 91.50 84 ALA A CA 1
ATOM 677 C C . ALA A 1 84 ? 3.795 -2.130 -17.159 1.00 91.50 84 ALA A C 1
ATOM 679 O O . ALA A 1 84 ? 2.688 -2.580 -16.876 1.00 91.50 84 ALA A O 1
ATOM 680 N N . PHE A 1 85 ? 3.987 -0.836 -17.427 1.00 89.19 85 PHE A N 1
ATOM 681 C CA . PHE A 1 85 ? 2.897 0.136 -17.448 1.00 89.19 85 PHE A CA 1
ATOM 682 C C . PHE A 1 85 ? 2.006 0.009 -18.684 1.00 89.19 85 PHE A C 1
ATOM 684 O O . PHE A 1 85 ? 0.785 0.019 -18.535 1.00 89.19 85 PHE A O 1
ATOM 691 N N . LEU A 1 86 ? 2.588 -0.188 -19.869 1.00 88.19 86 LEU A N 1
ATOM 692 C CA . LEU A 1 86 ? 1.835 -0.417 -21.109 1.00 88.19 86 LEU A CA 1
ATOM 693 C C . LEU A 1 86 ? 1.036 -1.728 -21.083 1.00 88.19 86 LEU A C 1
ATOM 695 O O . LEU A 1 86 ? -0.008 -1.833 -21.718 1.00 88.19 86 LEU A O 1
ATOM 699 N N . ASN A 1 87 ? 1.472 -2.705 -20.290 1.00 90.56 87 ASN A N 1
ATOM 700 C CA . ASN A 1 87 ? 0.749 -3.962 -20.110 1.00 90.56 87 ASN A CA 1
ATOM 701 C C . ASN A 1 87 ? -0.324 -3.906 -19.006 1.00 90.56 87 ASN A C 1
ATOM 703 O O . ASN A 1 87 ? -1.082 -4.865 -18.840 1.00 90.56 87 ASN A O 1
ATOM 707 N N . HIS A 1 88 ? -0.409 -2.824 -18.225 1.00 90.00 88 HIS A N 1
ATOM 708 C CA . HIS A 1 88 ? -1.424 -2.690 -17.182 1.00 90.00 88 HIS A CA 1
ATOM 709 C C . HIS A 1 88 ? -2.729 -2.103 -17.756 1.00 90.00 88 HIS A C 1
ATOM 711 O O . HIS A 1 88 ? -2.712 -0.955 -18.205 1.00 90.00 88 HIS A O 1
ATOM 717 N N . PRO A 1 89 ? -3.888 -2.793 -17.656 1.00 87.19 89 PRO A N 1
ATOM 718 C CA . PRO A 1 89 ? -5.122 -2.419 -18.363 1.00 87.19 89 PRO A CA 1
ATOM 719 C C . PRO A 1 89 ? -5.616 -0.986 -18.137 1.00 87.19 89 PRO A C 1
ATOM 721 O O . PRO A 1 89 ? -6.198 -0.386 -19.032 1.00 87.19 89 PRO A O 1
ATOM 724 N N . GLN A 1 90 ? -5.418 -0.446 -16.932 1.00 83.56 90 GLN A N 1
ATOM 725 C CA . GLN A 1 90 ? -5.847 0.920 -16.615 1.00 83.56 90 GLN A CA 1
ATOM 726 C C . GLN A 1 90 ? -4.785 1.967 -16.968 1.00 83.56 90 GLN A C 1
ATOM 728 O O . GLN A 1 90 ? -5.138 3.090 -17.299 1.00 83.56 90 GLN A O 1
ATOM 733 N N . LEU A 1 91 ? -3.494 1.613 -16.920 1.00 82.69 91 LEU A N 1
ATOM 734 C CA . LEU A 1 91 ? -2.415 2.591 -17.113 1.00 82.69 91 LEU A CA 1
ATOM 735 C C . LEU A 1 91 ? -2.099 2.764 -18.596 1.00 82.69 91 LEU A C 1
ATOM 737 O O . LEU A 1 91 ? -1.889 3.887 -19.039 1.00 82.69 91 LEU A O 1
ATOM 741 N N . SER A 1 92 ? -2.161 1.682 -19.372 1.00 84.31 92 SER A N 1
ATOM 742 C CA . SER A 1 92 ? -1.955 1.707 -20.820 1.00 84.31 92 SER A CA 1
ATOM 743 C C . SER A 1 92 ? -2.921 2.642 -21.542 1.00 84.31 92 SER A C 1
ATOM 745 O O . SER A 1 92 ? -2.532 3.330 -22.473 1.00 84.31 92 SER A O 1
ATOM 747 N N . SER A 1 93 ? -4.169 2.725 -21.070 1.00 79.19 93 SER A N 1
ATOM 748 C CA . SER A 1 93 ? -5.191 3.601 -21.652 1.00 79.19 93 SER A CA 1
ATOM 749 C C . SER A 1 93 ? -4.946 5.097 -21.431 1.00 79.19 93 SER A C 1
ATOM 751 O O . SER A 1 93 ? -5.602 5.921 -22.066 1.00 79.19 93 SER A O 1
ATOM 753 N N . ILE A 1 94 ? -4.045 5.439 -20.507 1.00 77.12 94 ILE A N 1
ATOM 754 C CA . ILE A 1 94 ? -3.776 6.815 -20.078 1.00 77.12 94 ILE A CA 1
ATOM 755 C C . ILE A 1 94 ? -2.448 7.315 -20.655 1.00 77.12 94 ILE A C 1
ATOM 757 O O . ILE A 1 94 ? -2.309 8.515 -20.845 1.00 77.12 94 ILE A O 1
ATOM 761 N N . ILE A 1 95 ? -1.510 6.407 -20.951 1.00 77.00 95 ILE A N 1
ATOM 762 C CA . ILE A 1 95 ? -0.177 6.735 -21.465 1.00 77.00 95 ILE A CA 1
ATOM 763 C C . ILE A 1 95 ? -0.255 7.027 -22.965 1.00 77.00 95 ILE A C 1
ATOM 765 O O . ILE A 1 95 ? -0.637 6.159 -23.750 1.00 77.00 95 ILE A O 1
ATOM 769 N N . ASP A 1 96 ? 0.145 8.232 -23.367 1.00 73.19 96 ASP A N 1
ATOM 770 C CA . ASP A 1 96 ? 0.293 8.604 -24.775 1.00 73.19 96 ASP A CA 1
ATOM 771 C C . ASP A 1 96 ? 1.712 8.347 -25.332 1.00 73.19 96 ASP A C 1
ATOM 773 O O . ASP A 1 96 ? 2.659 8.039 -24.604 1.00 73.19 96 ASP A O 1
ATOM 777 N N . GLU A 1 97 ? 1.881 8.483 -26.653 1.00 70.50 97 GLU A N 1
ATOM 778 C CA . GLU A 1 97 ? 3.160 8.237 -27.346 1.00 70.50 97 GLU A CA 1
ATOM 779 C C . GLU A 1 97 ? 4.300 9.141 -26.832 1.00 70.50 97 GLU A C 1
ATOM 781 O O . GLU A 1 97 ? 5.473 8.759 -26.837 1.00 70.50 97 GLU A O 1
ATOM 786 N N . SER A 1 98 ? 3.980 10.349 -26.354 1.00 69.38 98 SER A N 1
ATOM 787 C CA . SER A 1 98 ? 4.974 11.270 -25.799 1.00 69.38 98 SER A CA 1
ATOM 788 C C . SER A 1 98 ? 5.436 10.841 -24.404 1.00 69.38 98 SER A C 1
ATOM 790 O O . SER A 1 98 ? 6.621 10.959 -24.070 1.00 69.38 98 SER A O 1
ATOM 792 N N . GLU A 1 99 ? 4.523 10.288 -23.610 1.00 75.25 99 GLU A N 1
ATOM 793 C CA . GLU A 1 99 ? 4.779 9.750 -22.279 1.00 75.25 99 GLU A CA 1
ATOM 794 C C . GLU A 1 99 ? 5.519 8.413 -22.343 1.00 75.25 99 GLU A C 1
ATOM 796 O O . GLU A 1 99 ? 6.421 8.183 -21.537 1.00 75.25 99 GLU A O 1
ATOM 801 N N . GLU A 1 100 ? 5.241 7.572 -23.339 1.00 72.88 100 GLU A N 1
ATOM 802 C CA . GLU A 1 100 ? 5.984 6.332 -23.584 1.00 72.88 100 GLU A CA 1
ATOM 803 C C . GLU A 1 100 ? 7.485 6.601 -23.780 1.00 72.88 100 GLU A C 1
ATOM 805 O O . GLU A 1 100 ? 8.334 5.960 -23.149 1.00 72.88 100 GLU A O 1
ATOM 810 N N . GLN A 1 101 ? 7.833 7.609 -24.587 1.00 72.06 101 GLN A N 1
ATOM 811 C CA . GLN A 1 101 ? 9.229 8.007 -24.799 1.00 72.06 101 GLN A CA 1
ATOM 812 C C . GLN A 1 101 ? 9.893 8.481 -23.498 1.00 72.06 101 GLN A C 1
ATOM 814 O O . GLN A 1 101 ? 11.073 8.210 -23.261 1.00 72.06 101 GLN A O 1
ATOM 819 N N . ALA A 1 102 ? 9.149 9.158 -22.619 1.00 75.81 102 ALA A N 1
ATOM 820 C CA . ALA A 1 102 ? 9.649 9.542 -21.303 1.00 75.81 102 ALA A CA 1
ATOM 821 C C . ALA A 1 102 ? 9.825 8.321 -20.379 1.00 75.81 102 ALA A C 1
ATOM 823 O O . ALA A 1 102 ? 10.845 8.203 -19.690 1.00 75.81 102 ALA A O 1
ATOM 824 N N . LEU A 1 103 ? 8.873 7.385 -20.396 1.00 79.06 103 LEU A N 1
ATOM 825 C CA . LEU A 1 103 ? 8.898 6.148 -19.614 1.00 79.06 103 LEU A CA 1
ATOM 826 C C . LEU A 1 103 ? 10.018 5.197 -20.045 1.00 79.06 103 LEU A C 1
ATOM 828 O O . LEU A 1 103 ? 10.569 4.495 -19.195 1.00 79.06 103 LEU A O 1
ATOM 832 N N . ALA A 1 104 ? 10.432 5.212 -21.313 1.00 75.44 104 ALA A N 1
ATOM 833 C CA . ALA A 1 104 ? 11.591 4.454 -21.794 1.00 75.44 104 ALA A CA 1
ATOM 834 C C . ALA A 1 104 ? 12.897 4.829 -21.058 1.00 75.44 104 ALA A C 1
ATOM 836 O O . ALA A 1 104 ? 13.817 4.018 -20.933 1.00 75.44 104 ALA A O 1
ATOM 837 N N . HIS A 1 105 ? 12.978 6.042 -20.505 1.00 79.00 105 HIS A N 1
ATOM 838 C CA . HIS A 1 105 ? 14.115 6.491 -19.699 1.00 79.00 105 HIS A CA 1
ATOM 839 C C . HIS A 1 105 ? 13.971 6.192 -18.195 1.00 79.00 105 HIS A C 1
ATOM 841 O O . HIS A 1 105 ? 14.913 6.423 -17.424 1.00 79.00 105 HIS A O 1
ATOM 847 N N . LEU A 1 106 ? 12.829 5.655 -17.751 1.00 79.19 106 LEU A N 1
ATOM 848 C CA . LEU A 1 106 ? 12.555 5.363 -16.348 1.00 79.19 106 LEU A CA 1
ATOM 849 C C . LEU A 1 106 ? 13.270 4.082 -15.899 1.00 79.19 106 LEU A C 1
ATOM 851 O O . LEU A 1 106 ? 12.850 2.959 -16.169 1.00 79.19 106 LEU A O 1
ATOM 855 N N . SER A 1 107 ? 14.357 4.257 -15.151 1.00 73.12 107 SER A N 1
ATOM 856 C CA . SER A 1 107 ? 15.180 3.144 -14.655 1.00 73.12 107 SER A CA 1
ATOM 857 C C . SER A 1 107 ? 14.779 2.639 -13.267 1.00 73.12 107 SER A C 1
ATOM 859 O O . SER A 1 107 ? 15.173 1.539 -12.874 1.00 73.12 107 SER A O 1
ATOM 861 N N . ASN A 1 108 ? 14.028 3.430 -12.495 1.00 72.75 108 ASN A N 1
ATOM 862 C CA . ASN A 1 108 ? 13.676 3.094 -11.121 1.00 72.75 108 ASN A CA 1
ATOM 863 C C . ASN A 1 108 ? 12.425 3.840 -10.646 1.00 72.75 108 ASN A C 1
ATOM 865 O O . ASN A 1 108 ? 12.223 4.999 -10.998 1.00 72.75 108 ASN A O 1
ATOM 869 N N . ILE A 1 109 ? 11.654 3.188 -9.778 1.00 71.19 109 ILE A N 1
ATOM 870 C CA . ILE A 1 109 ? 10.555 3.776 -9.008 1.00 71.19 109 ILE A CA 1
ATOM 871 C C . ILE A 1 109 ? 10.796 3.380 -7.556 1.00 71.19 109 ILE A C 1
ATOM 873 O O . ILE A 1 109 ? 11.162 2.235 -7.289 1.00 71.19 109 ILE A O 1
ATOM 877 N N . GLU A 1 110 ? 10.622 4.310 -6.621 1.00 65.56 110 GLU A N 1
ATOM 878 C CA . GLU A 1 110 ? 10.809 4.071 -5.190 1.00 65.56 110 GLU A CA 1
ATOM 879 C C . GLU A 1 110 ? 9.622 4.620 -4.401 1.00 65.56 110 GLU A C 1
ATOM 881 O O . GLU A 1 110 ? 9.101 5.696 -4.693 1.00 65.56 110 GLU A O 1
ATOM 886 N N . LYS A 1 111 ? 9.198 3.885 -3.368 1.00 59.94 111 LYS A N 1
ATOM 887 C CA . LYS A 1 111 ? 8.194 4.371 -2.419 1.00 59.94 111 LYS A CA 1
ATOM 888 C C . LYS A 1 111 ? 8.854 5.365 -1.457 1.00 59.94 111 LYS A C 1
ATOM 890 O O . LYS A 1 111 ? 9.725 4.969 -0.686 1.00 59.94 111 LYS A O 1
ATOM 895 N N . GLY A 1 112 ? 8.422 6.625 -1.475 1.00 52.88 112 GLY A N 1
ATOM 896 C CA . GLY A 1 112 ? 8.858 7.638 -0.507 1.00 52.88 112 GLY A CA 1
ATOM 897 C C . GLY A 1 112 ? 8.239 7.433 0.884 1.00 52.88 112 GLY A C 1
ATOM 898 O O . GLY A 1 112 ? 7.060 7.097 0.997 1.00 52.88 112 GLY A O 1
ATOM 899 N N . ASP A 1 113 ? 9.024 7.645 1.946 1.00 49.34 113 ASP A N 1
ATOM 900 C CA . ASP A 1 113 ? 8.521 7.710 3.326 1.00 49.34 113 ASP A CA 1
ATOM 901 C C . ASP A 1 113 ? 7.901 9.093 3.605 1.00 49.34 113 ASP A C 1
ATOM 903 O O . ASP A 1 113 ? 8.433 10.127 3.204 1.00 49.34 113 ASP A O 1
ATOM 907 N N . SER A 1 114 ? 6.803 9.142 4.365 1.00 53.41 114 SER A N 1
ATOM 908 C CA . SER A 1 114 ? 6.018 10.361 4.648 1.00 53.41 114 SER A CA 1
ATOM 909 C C . SER A 1 114 ? 6.704 11.393 5.568 1.00 53.41 114 SER A C 1
ATOM 911 O O . SER A 1 114 ? 6.040 12.273 6.113 1.00 53.41 114 SER A O 1
ATOM 913 N N . SER A 1 115 ? 8.013 11.269 5.812 1.00 50.09 115 SER A N 1
ATOM 914 C CA . SER A 1 115 ? 8.781 12.074 6.778 1.00 50.09 115 SER A CA 1
ATOM 915 C C . SER A 1 115 ? 9.579 13.227 6.144 1.00 50.09 115 SER A C 1
ATOM 917 O O . SER A 1 115 ? 10.226 13.981 6.874 1.00 50.09 115 SER A O 1
ATOM 919 N N . SER A 1 116 ? 9.557 13.387 4.820 1.00 47.12 116 SER A N 1
A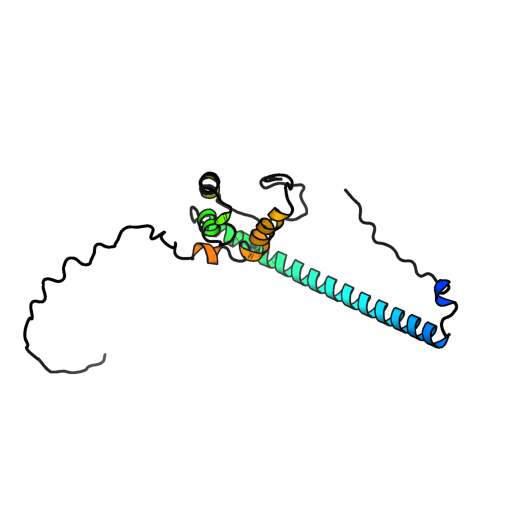TOM 920 C CA . SER A 1 116 ? 10.269 14.448 4.087 1.00 47.12 116 SER A CA 1
ATOM 921 C C . SER A 1 116 ? 9.300 15.325 3.275 1.00 47.12 116 SER A C 1
ATOM 923 O O . SER A 1 116 ? 8.415 14.766 2.627 1.00 47.12 116 SER A O 1
ATOM 925 N N . PRO A 1 117 ? 9.436 16.672 3.277 1.00 51.41 117 PRO A N 1
ATOM 926 C CA . PRO A 1 117 ? 8.687 17.539 2.362 1.00 51.41 117 PRO A CA 1
ATOM 927 C C . PRO A 1 117 ? 9.160 17.319 0.907 1.00 51.41 117 PRO A C 1
ATOM 929 O O . PRO A 1 117 ? 10.299 16.908 0.698 1.00 51.41 117 PRO A O 1
ATOM 932 N N . LEU A 1 118 ? 8.239 17.506 -0.046 1.00 49.53 118 LEU A N 1
ATOM 933 C CA . LEU A 1 118 ? 7.978 16.662 -1.232 1.00 49.53 118 LEU A CA 1
ATOM 934 C C . LEU A 1 118 ? 9.070 16.556 -2.340 1.00 49.53 118 LEU A C 1
ATOM 936 O O . LEU A 1 118 ? 9.930 17.417 -2.479 1.00 49.53 118 LEU A O 1
ATOM 940 N N . SER A 1 119 ? 8.986 15.457 -3.135 1.00 42.25 119 SER A N 1
ATOM 941 C CA . SER A 1 119 ? 9.238 15.327 -4.604 1.00 42.25 119 SER A CA 1
ATOM 942 C C . SER A 1 119 ? 9.324 13.857 -5.109 1.00 42.25 119 SER A C 1
ATOM 944 O O . SER A 1 119 ? 10.068 13.064 -4.542 1.00 42.25 119 SER A O 1
ATOM 946 N N . PHE A 1 120 ? 8.696 13.532 -6.259 1.00 45.12 120 PHE A N 1
ATOM 947 C CA . PHE A 1 120 ? 9.339 12.783 -7.386 1.00 45.12 120 PHE A CA 1
ATOM 948 C C . PHE A 1 120 ? 9.109 13.435 -8.785 1.00 45.12 120 PHE A C 1
ATOM 950 O O . PHE A 1 120 ? 9.502 12.982 -9.838 1.00 45.12 120 PHE A O 1
ATOM 957 N N . PHE A 1 121 ? 8.494 14.585 -8.789 1.00 43.12 121 PHE A N 1
ATOM 958 C CA . PHE A 1 121 ? 7.712 15.254 -9.830 1.00 43.12 121 PHE A CA 1
ATOM 959 C C . PHE A 1 121 ? 6.865 16.266 -9.040 1.00 43.12 121 PHE A C 1
ATOM 961 O O . PHE A 1 121 ? 6.193 17.050 -9.668 1.00 43.12 121 PHE A O 1
ATOM 968 N N . GLU A 1 122 ? 6.894 16.194 -7.684 1.00 42.50 122 GLU A N 1
ATOM 969 C CA . GLU A 1 122 ? 6.329 16.988 -6.565 1.00 42.50 122 GLU A CA 1
ATOM 970 C C . GLU A 1 122 ? 4.824 17.232 -6.587 1.00 42.50 122 GLU A C 1
ATOM 972 O O . GLU A 1 122 ? 4.222 17.815 -5.697 1.00 42.50 122 GLU A O 1
ATOM 977 N N . TRP A 1 123 ? 4.237 16.743 -7.647 1.00 48.91 123 TRP A N 1
ATOM 978 C CA . TRP A 1 123 ? 3.277 17.498 -8.395 1.00 48.91 123 TRP A CA 1
ATOM 979 C C . TRP A 1 123 ? 2.815 16.476 -9.433 1.00 48.91 123 TRP A C 1
ATOM 981 O O . TRP A 1 123 ? 1.742 15.916 -9.284 1.00 48.91 123 TRP A O 1
ATOM 991 N N . LEU A 1 124 ? 3.649 16.145 -10.416 1.00 44.59 124 LEU A N 1
ATOM 992 C CA . LEU A 1 124 ? 3.261 15.795 -11.794 1.00 44.59 124 LEU A CA 1
ATOM 993 C C . LEU A 1 124 ? 2.167 16.718 -12.363 1.00 44.59 124 LEU A C 1
ATOM 995 O O . LEU A 1 124 ? 2.310 17.203 -13.471 1.00 44.59 124 LEU A O 1
ATOM 999 N N . SER A 1 125 ? 1.132 17.057 -11.604 1.00 42.53 125 SER A N 1
ATOM 1000 C CA . SER A 1 125 ? 0.801 18.437 -11.288 1.00 42.53 125 SER A CA 1
ATOM 1001 C C . SER A 1 125 ? 0.056 18.523 -9.954 1.00 42.53 125 SER A C 1
ATOM 1003 O O . SER A 1 125 ? -0.677 17.593 -9.676 1.00 42.53 125 SER A O 1
ATOM 1005 N N . GLU A 1 126 ? 0.192 19.553 -9.099 1.00 47.44 126 GLU A N 1
ATOM 1006 C CA . GLU A 1 126 ? -0.676 19.696 -7.901 1.00 47.44 126 GLU A CA 1
ATOM 1007 C C . GLU A 1 126 ? -2.140 19.365 -8.284 1.00 47.44 126 GLU A C 1
ATOM 1009 O O . GLU A 1 126 ? -2.642 19.977 -9.225 1.00 47.44 126 GLU A O 1
ATOM 1014 N N . ASN A 1 127 ? -2.767 18.367 -7.635 1.00 52.78 127 ASN A N 1
ATOM 1015 C CA . ASN A 1 127 ? -4.096 17.795 -7.930 1.00 52.78 127 ASN A CA 1
ATOM 1016 C C . ASN A 1 127 ? -5.019 18.684 -8.784 1.00 52.78 127 ASN A C 1
ATOM 1018 O O . ASN A 1 127 ? -5.615 19.628 -8.260 1.00 52.78 127 ASN A O 1
ATOM 1022 N N . VAL A 1 128 ? -5.211 18.347 -10.064 1.00 51.38 128 VAL A N 1
ATOM 1023 C CA . VAL A 1 128 ? -6.232 19.023 -10.889 1.00 51.38 128 VAL A CA 1
ATOM 1024 C C . VAL A 1 128 ? -7.577 18.280 -10.865 1.00 51.38 128 VAL A C 1
ATOM 1026 O O . VAL A 1 128 ? -8.601 18.902 -11.133 1.00 51.38 128 VAL A O 1
ATOM 1029 N N . ASP A 1 129 ? -7.636 17.007 -10.446 1.00 49.19 129 ASP A N 1
ATOM 1030 C CA . ASP A 1 129 ? -8.908 16.276 -10.324 1.00 49.19 129 ASP A CA 1
ATOM 1031 C C . ASP A 1 129 ? -8.802 15.059 -9.372 1.00 49.19 129 ASP A C 1
ATOM 1033 O O . ASP A 1 129 ? -7.889 14.250 -9.554 1.00 49.19 129 ASP A O 1
ATOM 1037 N N . PRO A 1 130 ? -9.719 14.873 -8.396 1.00 52.53 130 PRO A N 1
ATOM 1038 C CA . PRO A 1 130 ? -9.874 13.628 -7.629 1.00 52.53 130 PRO A CA 1
ATOM 1039 C C . PRO A 1 130 ? -9.945 12.342 -8.469 1.00 52.53 130 PRO A C 1
ATOM 1041 O O . PRO A 1 130 ? -9.650 11.276 -7.946 1.00 52.53 130 PRO A O 1
ATOM 1044 N N . ALA A 1 131 ? -10.283 12.423 -9.761 1.00 49.75 131 ALA A N 1
ATOM 1045 C CA . ALA A 1 131 ? -10.227 11.286 -10.685 1.00 49.75 131 ALA A CA 1
ATOM 1046 C C . ALA A 1 131 ? -8.806 10.718 -10.923 1.00 49.75 131 ALA A C 1
ATOM 1048 O O . ALA A 1 131 ? -8.671 9.637 -11.485 1.00 49.75 131 ALA A O 1
ATOM 1049 N N . HIS A 1 132 ? -7.740 11.428 -10.525 1.00 54.22 132 HIS A N 1
ATOM 1050 C CA . HIS A 1 132 ? -6.348 10.974 -10.684 1.00 54.22 132 HIS A CA 1
ATOM 1051 C C . HIS A 1 132 ? -5.775 10.277 -9.437 1.00 54.22 132 HIS A C 1
ATOM 1053 O O . HIS A 1 132 ? -4.684 9.707 -9.526 1.00 54.22 132 HIS A O 1
ATOM 1059 N N . ASP A 1 133 ? -6.491 10.270 -8.301 1.00 62.41 133 ASP A N 1
ATOM 1060 C CA . ASP A 1 133 ? -6.114 9.426 -7.153 1.00 62.41 133 ASP A CA 1
ATOM 1061 C C . ASP A 1 133 ? -6.154 7.935 -7.544 1.00 62.41 133 ASP A C 1
ATOM 1063 O O . ASP A 1 133 ? -5.304 7.166 -7.097 1.00 62.41 133 ASP A O 1
ATOM 1067 N N . ASP A 1 134 ? -7.028 7.552 -8.483 1.00 71.94 134 ASP A N 1
ATOM 1068 C CA . ASP A 1 134 ? -7.158 6.182 -8.993 1.00 71.94 134 ASP A CA 1
ATOM 1069 C C . ASP A 1 134 ? -5.832 5.642 -9.565 1.00 71.94 134 ASP A C 1
ATOM 1071 O O . ASP A 1 134 ? -5.459 4.496 -9.320 1.00 71.94 134 ASP A O 1
ATOM 1075 N N . ILE A 1 135 ? -5.055 6.471 -10.274 1.00 76.25 135 ILE A N 1
ATOM 1076 C CA . ILE A 1 135 ? -3.761 6.061 -10.851 1.00 76.25 135 ILE A CA 1
ATOM 1077 C C . ILE A 1 135 ? -2.726 5.840 -9.747 1.00 76.25 135 ILE A C 1
ATOM 1079 O O . ILE A 1 135 ? -1.963 4.871 -9.779 1.00 76.25 135 ILE A O 1
ATOM 1083 N N . ALA A 1 136 ? -2.682 6.736 -8.761 1.00 75.19 136 ALA A N 1
ATOM 1084 C CA . ALA A 1 136 ? -1.769 6.605 -7.634 1.00 75.19 136 ALA A CA 1
ATOM 1085 C C . ALA A 1 136 ? -2.107 5.366 -6.791 1.00 75.19 136 ALA A C 1
ATOM 1087 O O . ALA A 1 136 ? -1.194 4.664 -6.348 1.00 75.19 136 ALA A O 1
ATOM 1088 N N . GLU A 1 137 ? -3.394 5.063 -6.614 1.00 81.62 137 GLU A N 1
ATOM 1089 C CA . GLU A 1 137 ? -3.877 3.840 -5.973 1.00 81.62 137 GLU A CA 1
ATOM 1090 C C . GLU A 1 137 ? -3.496 2.597 -6.777 1.00 81.62 137 GLU A C 1
ATOM 1092 O O . GLU A 1 137 ? -2.897 1.684 -6.215 1.00 81.62 137 GLU A O 1
ATOM 1097 N N . VAL A 1 138 ? -3.706 2.586 -8.096 1.00 86.25 138 VAL A N 1
ATOM 1098 C CA . VAL A 1 138 ? -3.276 1.490 -8.980 1.00 86.25 138 VAL A CA 1
ATOM 1099 C C . VAL A 1 138 ? -1.770 1.260 -8.881 1.00 86.25 138 VAL A C 1
ATOM 1101 O O . VAL A 1 138 ? -1.313 0.127 -8.710 1.00 86.25 138 VAL A O 1
ATOM 1104 N N . ILE A 1 139 ? -0.962 2.323 -8.928 1.00 85.19 139 ILE A N 1
ATOM 1105 C CA . ILE A 1 139 ? 0.489 2.176 -8.815 1.00 85.19 139 ILE A CA 1
ATOM 1106 C C . ILE A 1 139 ? 0.862 1.635 -7.430 1.00 85.19 139 ILE A C 1
ATOM 1108 O O . ILE A 1 139 ? 1.677 0.719 -7.327 1.00 85.19 139 ILE A O 1
ATOM 1112 N N . LYS A 1 140 ? 0.284 2.182 -6.358 1.00 82.69 140 LYS A N 1
ATOM 1113 C CA . LYS A 1 140 ? 0.631 1.843 -4.972 1.00 82.69 140 LYS A CA 1
ATOM 1114 C C . LYS A 1 140 ? 0.158 0.450 -4.557 1.00 82.69 140 LYS A C 1
ATOM 1116 O O . LYS A 1 140 ? 0.908 -0.251 -3.872 1.00 82.69 140 LYS A O 1
ATOM 1121 N N . ASP A 1 141 ? -1.061 0.082 -4.930 1.00 84.38 141 ASP A N 1
ATOM 1122 C CA . ASP A 1 141 ? -1.774 -1.082 -4.406 1.00 84.38 141 ASP A CA 1
ATOM 1123 C C . ASP A 1 141 ? -1.759 -2.277 -5.375 1.00 84.38 141 ASP A C 1
ATOM 1125 O O . ASP A 1 141 ? -1.874 -3.409 -4.906 1.00 84.38 141 ASP A O 1
ATOM 1129 N N . ASP A 1 142 ? -1.508 -2.065 -6.675 1.00 89.44 142 ASP A N 1
ATOM 1130 C CA . ASP A 1 142 ? -1.446 -3.138 -7.684 1.00 89.44 142 ASP A CA 1
ATOM 1131 C C . ASP A 1 142 ? -0.061 -3.269 -8.350 1.00 89.44 142 ASP A C 1
ATOM 1133 O O . ASP A 1 142 ? 0.628 -4.286 -8.194 1.00 89.44 142 ASP A O 1
ATOM 1137 N N . MET A 1 143 ? 0.426 -2.214 -9.014 1.00 90.12 143 MET A N 1
ATOM 1138 C CA . MET A 1 143 ? 1.707 -2.279 -9.735 1.00 90.12 143 MET A CA 1
ATOM 1139 C C . MET A 1 143 ? 2.894 -2.486 -8.798 1.00 90.12 143 MET A C 1
ATOM 1141 O O . MET A 1 143 ? 3.785 -3.288 -9.069 1.00 90.12 143 MET A O 1
ATOM 1145 N N . TRP A 1 144 ? 2.956 -1.739 -7.696 1.00 89.69 144 TRP A N 1
ATOM 1146 C CA . TRP A 1 144 ? 4.124 -1.712 -6.826 1.00 89.69 144 TRP A CA 1
ATOM 1147 C C . TRP A 1 144 ? 4.361 -3.031 -6.079 1.00 89.69 144 TRP A C 1
ATOM 1149 O O . TRP A 1 144 ? 5.526 -3.434 -5.982 1.00 89.69 144 TRP A O 1
ATOM 1159 N N . PRO A 1 145 ? 3.346 -3.748 -5.559 1.00 89.69 145 PRO A N 1
ATOM 1160 C CA . PRO A 1 145 ? 3.554 -5.066 -4.967 1.00 89.69 145 PRO A CA 1
ATOM 1161 C C . PRO A 1 145 ? 4.200 -6.071 -5.926 1.00 89.69 145 PRO A C 1
ATOM 1163 O O . PRO A 1 145 ? 5.135 -6.768 -5.519 1.00 89.69 145 PRO A O 1
ATOM 1166 N N . ASN A 1 146 ? 3.784 -6.110 -7.197 1.00 93.81 146 ASN A N 1
ATOM 1167 C CA . ASN A 1 146 ? 4.269 -7.104 -8.154 1.00 93.81 146 ASN A CA 1
ATOM 1168 C C . ASN A 1 146 ? 4.274 -6.607 -9.616 1.00 93.81 146 ASN A C 1
ATOM 1170 O O . ASN A 1 146 ? 3.490 -7.087 -10.427 1.00 93.81 146 ASN A O 1
ATOM 1174 N N . PRO A 1 147 ? 5.207 -5.726 -10.017 1.00 92.94 147 PRO A N 1
ATOM 1175 C CA . PRO A 1 147 ? 5.231 -5.198 -11.386 1.00 92.94 147 PRO A CA 1
ATOM 1176 C C . PRO A 1 147 ? 5.651 -6.254 -12.420 1.00 92.94 147 PRO A C 1
ATOM 1178 O O . PRO A 1 147 ? 5.382 -6.118 -13.610 1.00 92.94 147 PRO A O 1
ATOM 1181 N N . LEU A 1 148 ? 6.294 -7.336 -11.964 1.00 94.62 148 LEU A N 1
ATOM 1182 C CA . LEU A 1 148 ? 6.741 -8.425 -12.824 1.00 94.62 148 LEU A CA 1
ATOM 1183 C C . LEU A 1 148 ? 5.564 -9.147 -13.494 1.00 94.62 148 LEU A C 1
ATOM 1185 O O . LEU A 1 148 ? 5.727 -9.633 -14.605 1.00 94.62 148 LEU A O 1
ATOM 1189 N N . GLN A 1 149 ? 4.386 -9.195 -12.858 1.00 94.75 149 GLN A N 1
ATOM 1190 C CA . GLN A 1 149 ? 3.217 -9.850 -13.456 1.00 94.75 149 GLN A CA 1
ATOM 1191 C C . GLN A 1 149 ? 2.779 -9.178 -14.760 1.00 94.75 149 GLN A C 1
ATOM 1193 O O . GLN A 1 149 ? 2.344 -9.874 -15.667 1.00 94.75 149 GLN A O 1
ATOM 1198 N N . TYR A 1 150 ? 2.956 -7.858 -14.861 1.00 93.56 150 TYR A N 1
ATOM 1199 C CA . TYR A 1 150 ? 2.616 -7.079 -16.048 1.00 93.56 150 TYR A CA 1
ATOM 1200 C C . TYR A 1 150 ? 3.740 -7.107 -17.078 1.00 93.56 150 TYR A C 1
ATOM 1202 O O . TYR A 1 150 ? 3.486 -7.270 -18.265 1.00 93.56 150 TYR A O 1
ATOM 1210 N N . TYR A 1 151 ? 4.997 -7.051 -16.629 1.00 92.38 151 TYR A N 1
ATOM 1211 C CA . TYR A 1 151 ? 6.150 -7.192 -17.522 1.00 92.38 151 TYR A CA 1
ATOM 1212 C C . TYR A 1 151 ? 6.185 -8.548 -18.252 1.00 92.38 151 TYR A C 1
ATOM 1214 O O . TYR A 1 151 ? 6.659 -8.628 -19.377 1.00 92.38 151 TYR A O 1
ATOM 1222 N N . LEU A 1 152 ? 5.711 -9.624 -17.612 1.00 92.19 152 LEU A N 1
ATOM 1223 C CA . LEU A 1 152 ? 5.709 -10.976 -18.186 1.00 92.19 152 LEU A CA 1
ATOM 1224 C C . LEU A 1 152 ? 4.479 -11.297 -19.046 1.00 92.19 152 LEU A C 1
ATOM 1226 O O . LEU A 1 152 ? 4.393 -12.418 -19.553 1.00 92.19 152 LEU A O 1
ATOM 1230 N N . LEU A 1 153 ? 3.523 -10.375 -19.193 1.00 84.50 153 LEU A N 1
ATOM 1231 C CA . LEU A 1 153 ? 2.426 -10.583 -20.134 1.00 84.50 153 LEU A CA 1
ATOM 1232 C C . LEU A 1 153 ? 3.013 -10.631 -21.553 1.00 84.50 153 LEU A C 1
ATOM 1234 O O . LEU A 1 153 ? 3.796 -9.743 -21.896 1.00 84.50 153 LEU A O 1
ATOM 1238 N N . PRO A 1 154 ? 2.693 -11.660 -22.362 1.00 67.00 154 PRO A N 1
ATOM 1239 C CA . PRO A 1 154 ? 3.085 -11.656 -23.762 1.00 67.00 154 PRO A CA 1
ATOM 1240 C C . PRO A 1 154 ? 2.494 -10.399 -24.395 1.00 67.00 154 PRO A C 1
ATOM 1242 O O . PRO A 1 154 ? 1.308 -10.130 -24.186 1.00 67.00 154 PRO A O 1
ATOM 1245 N N . GLU A 1 155 ? 3.320 -9.629 -25.111 1.00 58.06 155 GLU A N 1
ATOM 1246 C CA . GLU A 1 155 ? 2.834 -8.558 -25.978 1.00 58.06 155 GLU A CA 1
ATOM 1247 C C . GLU A 1 155 ? 1.698 -9.173 -26.795 1.00 58.06 155 GLU A C 1
ATOM 1249 O O . GLU A 1 155 ? 1.912 -10.133 -27.540 1.00 58.06 155 GLU A O 1
ATOM 1254 N N . MET A 1 156 ? 0.463 -8.715 -26.574 1.00 52.69 156 MET A N 1
ATOM 1255 C CA . MET A 1 156 ? -0.565 -8.974 -27.564 1.00 52.69 156 MET A CA 1
ATOM 1256 C C . MET A 1 156 ? -0.097 -8.159 -28.756 1.00 52.69 156 MET A C 1
ATOM 1258 O O . MET A 1 156 ? -0.312 -6.951 -28.780 1.00 52.69 156 MET A O 1
ATOM 1262 N N . GLU A 1 157 ? 0.640 -8.803 -29.665 1.00 47.00 157 GLU A N 1
ATOM 1263 C CA . GLU A 1 157 ? 0.872 -8.277 -31.000 1.00 47.00 157 GLU A CA 1
ATOM 1264 C C . GLU A 1 157 ? -0.474 -7.719 -31.449 1.00 47.00 157 GLU A C 1
ATOM 1266 O O . GLU A 1 157 ? -1.482 -8.436 -31.453 1.00 47.00 157 GLU A O 1
ATOM 1271 N N . GLU A 1 158 ? -0.519 -6.417 -31.728 1.00 47.00 158 GLU A N 1
ATOM 1272 C CA . GLU A 1 158 ? -1.599 -5.851 -32.510 1.00 47.00 158 GLU A CA 1
ATOM 1273 C C . GLU A 1 158 ? -1.594 -6.619 -33.832 1.00 47.00 158 GLU A C 1
ATOM 1275 O O . GLU A 1 158 ? -0.915 -6.252 -34.786 1.00 47.00 158 GLU A O 1
ATOM 1280 N N . THR A 1 159 ? -2.340 -7.720 -33.905 1.00 42.12 159 THR A N 1
ATOM 1281 C CA . THR A 1 159 ? -2.822 -8.277 -35.163 1.00 42.12 159 THR A CA 1
ATOM 1282 C C . THR A 1 159 ? -3.818 -7.271 -35.729 1.00 42.12 159 THR A C 1
ATOM 1284 O O . THR A 1 159 ? -5.031 -7.459 -35.663 1.00 42.12 159 THR A O 1
ATOM 1287 N N . GLY A 1 160 ? -3.285 -6.148 -36.199 1.00 45.84 160 GLY A N 1
ATOM 1288 C CA . GLY A 1 160 ? -3.900 -5.266 -37.164 1.00 45.84 160 GLY A CA 1
ATOM 1289 C C . GLY A 1 160 ? -3.356 -5.657 -38.529 1.00 45.84 160 GLY A C 1
ATOM 1290 O O . GLY A 1 160 ? -2.210 -5.350 -38.828 1.00 45.84 160 GLY A O 1
ATOM 1291 N N . ASP A 1 161 ? -4.183 -6.369 -39.295 1.00 50.34 161 ASP A N 1
ATOM 1292 C CA . ASP A 1 161 ? -4.108 -6.545 -40.750 1.00 50.34 161 ASP A CA 1
ATOM 1293 C C . ASP A 1 161 ? -2.719 -6.797 -41.364 1.00 50.34 161 ASP A C 1
ATOM 1295 O O . ASP A 1 161 ? -2.035 -5.877 -41.798 1.00 50.34 161 ASP A O 1
ATOM 1299 N N . ASP A 1 162 ? -2.340 -8.071 -41.465 1.00 47.38 162 ASP A N 1
ATOM 1300 C CA . ASP A 1 162 ? -2.043 -8.709 -42.759 1.00 47.38 162 ASP A CA 1
ATOM 1301 C C . ASP A 1 162 ? -1.498 -10.109 -42.501 1.00 47.38 162 ASP A C 1
ATOM 1303 O O . ASP A 1 162 ? -0.290 -10.312 -42.385 1.00 47.38 162 ASP A O 1
ATOM 1307 N N . PHE A 1 163 ? -2.397 -11.094 -42.438 1.00 39.50 163 PHE A N 1
ATOM 1308 C CA . PHE A 1 163 ? -2.047 -12.407 -42.956 1.00 39.50 163 PHE A CA 1
ATOM 1309 C C . PHE A 1 163 ? -3.268 -13.257 -43.339 1.00 39.50 163 PHE A C 1
ATOM 1311 O O . PHE A 1 163 ? -3.461 -14.387 -42.894 1.00 39.50 163 PHE A O 1
ATOM 1318 N N . GLU A 1 164 ? -4.098 -12.701 -44.215 1.00 52.47 164 GLU A N 1
ATOM 1319 C CA . GLU A 1 164 ? -5.077 -13.454 -45.003 1.00 52.47 164 GLU A CA 1
ATOM 1320 C C . GLU A 1 164 ? -4.413 -14.005 -46.296 1.00 52.47 164 GLU A C 1
ATOM 1322 O O . GLU A 1 164 ? -5.019 -13.993 -47.362 1.00 52.47 164 GLU A O 1
ATOM 1327 N N . GLU A 1 165 ? -3.146 -14.473 -46.213 1.00 52.09 165 GLU A N 1
ATOM 1328 C CA . GLU A 1 165 ? -2.327 -14.896 -47.376 1.00 52.09 165 GLU A CA 1
ATOM 1329 C C . GLU A 1 165 ? -1.331 -16.081 -47.128 1.00 52.09 165 GLU A C 1
ATOM 1331 O O . GLU A 1 165 ? -0.281 -16.130 -47.754 1.00 52.09 165 GLU A O 1
ATOM 1336 N N . LEU A 1 166 ? -1.596 -17.081 -46.258 1.00 48.47 166 LEU A N 1
ATOM 1337 C CA . LEU A 1 166 ? -0.973 -18.449 -46.367 1.00 48.47 166 LEU A CA 1
ATOM 1338 C C . LEU A 1 166 ? -2.104 -19.481 -46.493 1.00 48.47 166 LEU A C 1
ATOM 1340 O O . LEU A 1 166 ? -2.167 -20.467 -45.757 1.00 48.47 166 LEU A O 1
ATOM 1344 N N . ILE A 1 167 ? -3.013 -19.275 -47.440 1.00 51.78 167 ILE A N 1
ATOM 1345 C CA . ILE A 1 167 ? -3.694 -20.416 -48.063 1.00 51.78 167 ILE A CA 1
ATOM 1346 C C . ILE A 1 167 ? -3.509 -20.312 -49.578 1.00 51.78 167 ILE A C 1
ATOM 1348 O O . ILE A 1 167 ? -4.464 -20.331 -50.340 1.00 51.78 167 ILE A O 1
ATOM 1352 N N . GLU A 1 168 ? -2.260 -20.193 -50.015 1.00 55.62 168 GLU A N 1
ATOM 1353 C CA . GLU A 1 168 ? -1.836 -20.612 -51.350 1.00 55.62 168 GLU A CA 1
ATOM 1354 C C . GLU A 1 168 ? -0.522 -21.368 -51.164 1.00 55.62 168 GLU A C 1
ATOM 1356 O O . GLU A 1 168 ? 0.521 -20.762 -50.955 1.00 55.62 168 GLU A O 1
ATOM 1361 N N . ASP A 1 169 ? -0.639 -22.692 -51.029 1.00 48.53 169 ASP A N 1
ATOM 1362 C CA . ASP A 1 169 ? 0.290 -23.714 -51.541 1.00 48.53 169 ASP A CA 1
ATOM 1363 C C . ASP A 1 169 ? -0.024 -25.065 -50.866 1.00 48.53 169 ASP A C 1
ATOM 1365 O O . ASP A 1 169 ? 0.799 -25.677 -50.187 1.00 48.53 169 ASP A O 1
ATOM 1369 N N . GLU A 1 170 ? -1.255 -25.556 -51.056 1.00 55.50 170 GLU A N 1
ATOM 1370 C CA . GLU A 1 170 ? -1.565 -26.985 -50.908 1.00 55.50 170 GLU A CA 1
ATOM 1371 C C . GLU A 1 170 ? -1.512 -27.647 -52.297 1.00 55.50 170 GLU A C 1
ATOM 1373 O O . GLU A 1 170 ? -2.505 -28.141 -52.821 1.00 55.50 170 GLU A O 1
ATOM 1378 N N . GLU A 1 171 ? -0.333 -27.639 -52.924 1.00 55.44 171 GLU A N 1
ATOM 1379 C CA . GLU A 1 171 ? -0.000 -28.571 -54.005 1.00 55.44 171 GLU A CA 1
ATOM 1380 C C . GLU A 1 171 ? 1.326 -29.263 -53.678 1.00 55.44 171 GLU A C 1
ATOM 1382 O O . GLU A 1 171 ? 2.402 -28.686 -53.819 1.00 55.44 171 GLU A O 1
ATOM 1387 N N . GLY A 1 172 ? 1.254 -30.521 -53.232 1.00 50.59 172 GLY A N 1
ATOM 1388 C CA . GLY A 1 172 ? 2.459 -31.337 -53.066 1.00 50.59 172 GLY A CA 1
ATOM 1389 C C . GLY A 1 172 ? 2.356 -32.549 -52.146 1.00 50.59 172 GLY A C 1
ATOM 1390 O O . GLY A 1 172 ? 3.338 -32.869 -51.482 1.00 50.59 172 GLY A O 1
ATOM 1391 N N . LEU A 1 173 ? 1.214 -33.241 -52.080 1.00 47.78 173 LEU A N 1
ATOM 1392 C CA . LEU A 1 173 ? 1.198 -34.598 -51.527 1.00 47.78 173 LEU A CA 1
ATOM 1393 C C . LEU A 1 173 ? 1.736 -35.568 -52.588 1.00 47.78 173 LEU A C 1
ATOM 1395 O O . LEU A 1 173 ? 0.973 -36.129 -53.372 1.00 47.78 173 LEU A O 1
ATOM 1399 N N . GLU A 1 174 ? 3.055 -35.759 -52.625 1.00 53.78 174 GLU A N 1
ATOM 1400 C CA . GLU A 1 174 ? 3.614 -36.989 -53.188 1.00 53.78 174 GLU A CA 1
ATOM 1401 C C . GLU A 1 174 ? 3.450 -38.101 -52.147 1.00 53.78 174 GLU A C 1
ATOM 1403 O O . GLU A 1 174 ? 4.118 -38.125 -51.112 1.00 53.78 174 GLU A O 1
ATOM 1408 N N . GLU A 1 175 ? 2.520 -39.015 -52.422 1.00 53.72 175 GLU A N 1
ATOM 1409 C CA . GLU A 1 175 ? 2.446 -40.300 -51.740 1.00 53.72 175 GLU A CA 1
ATOM 1410 C C . GLU A 1 175 ? 3.743 -41.073 -52.013 1.00 53.72 175 GLU A C 1
ATOM 1412 O O . GLU A 1 175 ? 4.002 -41.500 -53.140 1.00 53.72 175 GLU A O 1
ATOM 1417 N N . VAL A 1 176 ? 4.564 -41.257 -50.979 1.00 57.44 176 VAL A N 1
ATOM 1418 C CA . VAL A 1 176 ? 5.579 -42.310 -50.976 1.00 57.44 176 VAL A CA 1
ATOM 1419 C C . VAL A 1 176 ? 5.016 -43.508 -50.231 1.00 57.44 176 VAL A C 1
ATOM 1421 O O . VAL A 1 176 ? 4.780 -43.479 -49.023 1.00 57.44 176 VAL A O 1
ATOM 1424 N N . ASP A 1 177 ? 4.741 -44.524 -51.037 1.00 48.66 177 ASP A N 1
ATOM 1425 C CA . ASP A 1 177 ? 4.210 -45.820 -50.666 1.00 48.66 177 ASP A CA 1
ATOM 1426 C C . ASP A 1 177 ? 5.196 -46.605 -49.783 1.00 48.66 177 ASP A C 1
ATOM 1428 O O . ASP A 1 177 ? 6.416 -46.493 -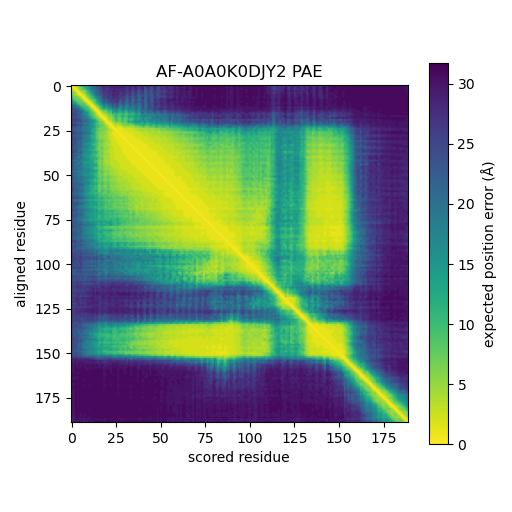49.921 1.00 48.66 177 ASP A O 1
ATOM 1432 N N . ASP A 1 178 ? 4.586 -47.366 -48.880 1.00 54.31 178 ASP A N 1
ATOM 1433 C CA . ASP A 1 178 ? 4.991 -48.621 -48.245 1.00 54.31 178 ASP A CA 1
ATOM 1434 C C . ASP A 1 178 ? 6.468 -49.069 -48.318 1.00 54.31 178 ASP A C 1
ATOM 1436 O O . ASP A 1 178 ? 7.025 -49.319 -49.382 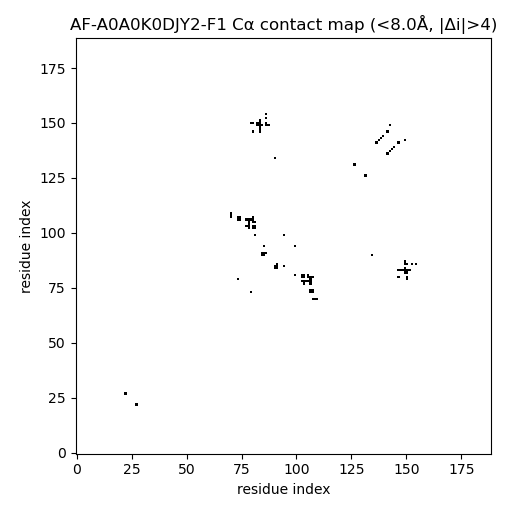1.00 54.31 178 ASP A O 1
ATOM 1440 N N . GLU A 1 179 ? 7.064 -49.338 -47.153 1.00 51.94 179 GLU A N 1
ATOM 1441 C CA . GLU A 1 179 ? 7.390 -50.730 -46.815 1.00 51.94 179 GLU A CA 1
ATOM 1442 C C . GLU 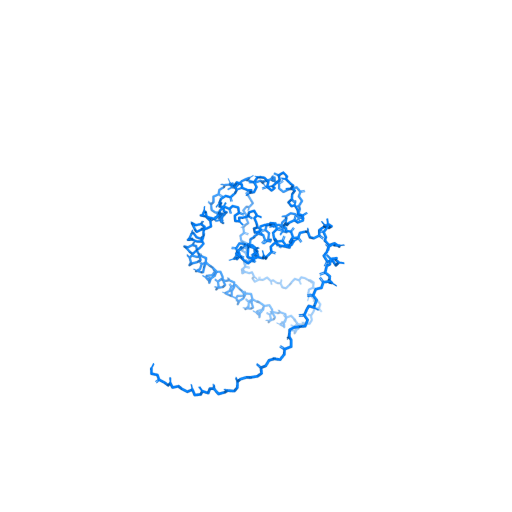A 1 179 ? 7.729 -50.875 -45.325 1.00 51.94 179 GLU A C 1
ATOM 1444 O O . GLU A 1 179 ? 8.618 -50.225 -44.766 1.00 51.94 179 GLU A O 1
ATOM 1449 N N . GLY A 1 180 ? 6.975 -51.757 -44.673 1.00 49.47 180 GLY A N 1
ATOM 1450 C CA . GLY A 1 180 ? 7.171 -52.151 -43.289 1.00 49.47 180 GLY A CA 1
ATOM 1451 C C . GLY A 1 180 ? 8.495 -52.875 -43.026 1.00 49.47 180 GLY A C 1
ATOM 1452 O O . GLY A 1 180 ? 9.016 -53.629 -43.844 1.00 49.47 180 GLY A O 1
ATOM 1453 N N . GLY A 1 181 ? 8.986 -52.709 -41.800 1.00 46.03 181 GLY A N 1
ATOM 1454 C CA . GLY A 1 181 ? 10.098 -53.472 -41.245 1.00 46.03 181 GLY A CA 1
ATOM 1455 C C . GLY A 1 181 ? 9.977 -53.556 -39.729 1.00 46.03 181 GLY A C 1
ATOM 1456 O O . GLY A 1 181 ? 10.270 -52.595 -39.028 1.00 46.03 181 GLY A O 1
ATOM 1457 N N . SER A 1 182 ? 9.484 -54.704 -39.264 1.00 51.50 182 SER A N 1
ATOM 1458 C CA . SER A 1 182 ? 9.375 -55.131 -37.864 1.00 51.50 182 SER A CA 1
ATOM 1459 C C . SER A 1 182 ? 10.741 -55.382 -37.213 1.00 51.50 182 SER A C 1
ATOM 1461 O O . SER A 1 182 ? 11.709 -55.678 -37.910 1.00 51.50 182 SER A O 1
ATOM 1463 N N . ASP A 1 183 ? 10.704 -55.418 -35.878 1.00 50.59 183 ASP A N 1
ATOM 1464 C CA . ASP A 1 183 ? 11.684 -55.950 -34.914 1.00 50.59 183 ASP A CA 1
ATOM 1465 C C . ASP A 1 183 ? 12.940 -55.099 -34.669 1.00 50.59 183 ASP A C 1
ATOM 1467 O O . ASP A 1 183 ? 13.586 -54.610 -35.583 1.00 50.59 183 ASP A O 1
ATOM 1471 N N . GLY A 1 184 ? 13.391 -54.895 -33.434 1.00 47.94 184 GLY A N 1
ATOM 1472 C CA . GLY A 1 184 ? 13.009 -55.486 -32.157 1.00 47.94 184 GLY A CA 1
ATOM 1473 C C . GLY A 1 184 ? 14.071 -55.145 -31.102 1.00 47.94 184 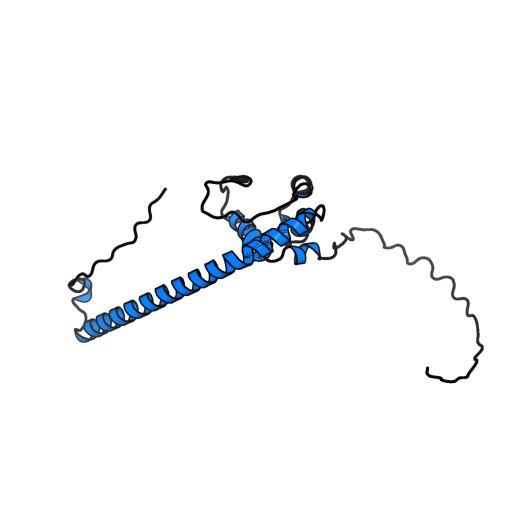GLY A C 1
ATOM 1474 O O . GLY A 1 184 ? 15.138 -54.644 -31.447 1.00 47.94 184 GLY A O 1
ATOM 1475 N N . GLU A 1 185 ? 13.741 -55.473 -29.849 1.00 50.97 185 GLU A N 1
ATOM 1476 C CA . GLU A 1 185 ? 14.644 -55.665 -28.695 1.00 50.97 185 GLU A CA 1
ATOM 1477 C C . GLU A 1 185 ? 15.313 -54.387 -28.142 1.00 50.97 185 GLU A C 1
ATOM 1479 O O . GLU A 1 185 ? 16.088 -53.697 -28.794 1.00 50.97 185 GLU A O 1
ATOM 1484 N N . GLU A 1 186 ? 14.863 -53.900 -26.980 1.00 54.22 186 GLU A N 1
ATOM 1485 C CA . GLU A 1 186 ? 15.376 -54.275 -25.645 1.00 54.22 186 GLU A CA 1
ATOM 1486 C C . GLU A 1 186 ? 16.896 -54.076 -25.519 1.00 54.22 186 GLU A C 1
ATOM 1488 O O . GLU A 1 186 ? 17.664 -54.574 -26.336 1.00 54.22 186 GLU A O 1
ATOM 1493 N N . ASN A 1 187 ? 17.329 -53.324 -24.495 1.00 47.28 187 ASN A N 1
ATOM 1494 C CA . ASN A 1 187 ? 18.290 -53.763 -23.469 1.00 47.28 187 ASN A CA 1
ATOM 1495 C C . ASN A 1 187 ? 18.798 -52.575 -22.629 1.00 47.28 187 ASN A C 1
ATOM 1497 O O . ASN A 1 187 ? 19.338 -51.600 -23.149 1.00 47.28 187 ASN A O 1
ATOM 1501 N N . ASP A 1 188 ? 18.638 -52.728 -21.314 1.00 56.19 188 ASP A N 1
ATOM 1502 C CA . ASP A 1 188 ? 19.244 -51.962 -20.223 1.00 56.19 188 ASP A CA 1
ATOM 1503 C C . ASP A 1 188 ? 20.781 -51.857 -20.294 1.00 56.19 188 ASP A C 1
ATOM 1505 O O . ASP A 1 188 ? 21.457 -52.832 -20.637 1.00 56.19 188 ASP A O 1
ATOM 1509 N N . ALA A 1 189 ? 21.318 -50.718 -19.829 1.00 51.28 189 ALA A N 1
ATOM 1510 C CA . ALA A 1 189 ? 22.487 -50.610 -18.936 1.00 51.28 189 ALA A CA 1
ATOM 1511 C C . ALA A 1 189 ? 22.661 -49.171 -18.417 1.00 51.28 189 ALA A C 1
ATOM 1513 O O . ALA A 1 189 ? 22.700 -48.239 -19.251 1.00 51.28 189 ALA A O 1
#

Foldseek 3Di:
DDPPDDPPPDDDPDPDDPVCVPPPPVVVVVVVVVVVVVVVVVVVVVVVVVVVVVVVVVVVVVCVVVLVVVLVVQLVPQLLQLQLQCLPPVRVVVADPVNSVVSSPDRGDDDDDPPDQDDPCNDCPPDPDPVCVVVVCCCVVPCSVPSVVSNPDPPPPPPPDDDPDPPPDPDDPPDDDDDDDDDDDDDDD

Solvent-accessible surface area (backbone atoms only — not comparable to full-atom values): 12370 Å² total; per-residue (Å²): 138,82,82,81,73,80,83,81,79,70,94,64,98,64,79,79,61,77,91,54,75,86,57,58,70,68,58,54,52,53,51,53,53,50,51,54,52,48,55,52,50,52,53,50,52,51,52,52,52,52,52,54,48,54,50,52,53,53,50,49,64,62,45,46,65,54,51,53,53,47,43,66,53,46,54,75,43,84,38,46,57,32,51,19,38,59,54,30,84,76,50,33,79,70,58,47,79,73,50,49,62,56,31,53,69,44,59,75,83,81,90,80,70,94,85,60,86,83,70,96,61,71,44,85,54,74,84,86,52,83,79,54,52,58,57,56,47,44,42,62,73,50,40,62,80,50,44,63,68,30,49,67,50,76,79,76,70,79,86,69,86,87,77,97,74,84,86,80,81,95,77,79,86,76,84,78,78,86,82,90,82,83,87,78,80,88,82,92,133